Protein AF-A0A7S4QRW5-F1 (afdb_monomer)

Structure (mmCIF, N/CA/C/O backbone):
data_AF-A0A7S4QRW5-F1
#
_entry.id   AF-A0A7S4QRW5-F1
#
loop_
_atom_site.group_PDB
_atom_site.id
_atom_site.type_symbol
_atom_site.label_atom_id
_atom_site.label_alt_id
_atom_site.label_comp_id
_atom_site.label_asym_id
_atom_site.label_entity_id
_atom_site.label_seq_id
_atom_site.pdbx_PDB_ins_code
_atom_site.Cartn_x
_atom_site.Cartn_y
_atom_site.Cartn_z
_atom_site.occupancy
_atom_site.B_iso_or_equiv
_atom_site.auth_seq_id
_atom_site.auth_comp_id
_atom_site.auth_asym_id
_atom_site.auth_atom_id
_atom_site.pdbx_PDB_model_num
ATOM 1 N N . MET A 1 1 ? -52.490 -47.479 -8.731 1.00 46.53 1 MET A N 1
ATOM 2 C CA . MET A 1 1 ? -51.393 -47.478 -9.720 1.00 46.53 1 MET A CA 1
ATOM 3 C C . MET A 1 1 ? -50.327 -46.537 -9.205 1.00 46.53 1 MET A C 1
ATOM 5 O O . MET A 1 1 ? -50.589 -45.352 -9.066 1.00 46.53 1 MET A O 1
ATOM 9 N N . ALA A 1 2 ? -49.212 -47.118 -8.776 1.00 42.78 2 ALA A N 1
ATOM 10 C CA . ALA A 1 2 ? -48.110 -46.461 -8.095 1.00 42.78 2 ALA A CA 1
ATOM 11 C C . ALA A 1 2 ? -47.026 -46.068 -9.105 1.00 42.78 2 ALA A C 1
ATOM 13 O O . ALA A 1 2 ? -46.693 -46.878 -9.967 1.00 42.78 2 ALA A O 1
ATOM 14 N N . GLN A 1 3 ? -46.445 -44.879 -8.960 1.00 42.69 3 GLN A N 1
ATOM 15 C CA . GLN A 1 3 ? -45.129 -44.562 -9.514 1.00 42.69 3 GLN A CA 1
ATOM 16 C C . GLN A 1 3 ? -44.324 -43.818 -8.447 1.00 42.69 3 GLN A C 1
ATOM 18 O O . GLN A 1 3 ? -44.515 -42.634 -8.192 1.00 42.69 3 GLN A O 1
ATOM 23 N N . LEU A 1 4 ? -43.463 -44.589 -7.784 1.00 38.34 4 LEU A N 1
ATOM 24 C CA . LEU A 1 4 ? -42.363 -44.133 -6.945 1.00 38.34 4 LEU A CA 1
ATOM 25 C C . LEU A 1 4 ? -41.232 -43.682 -7.875 1.00 38.34 4 LEU A C 1
ATOM 27 O O . LEU A 1 4 ? -40.705 -44.496 -8.633 1.00 38.34 4 LEU A O 1
ATOM 31 N N . ALA A 1 5 ? -40.865 -42.404 -7.823 1.00 45.97 5 ALA A N 1
ATOM 32 C CA . ALA A 1 5 ? -39.651 -41.903 -8.453 1.00 45.97 5 ALA A CA 1
ATOM 33 C C . ALA A 1 5 ? -38.518 -41.902 -7.417 1.00 45.97 5 ALA A C 1
ATOM 35 O O . ALA A 1 5 ? -38.567 -41.186 -6.418 1.00 45.97 5 ALA A O 1
ATOM 36 N N . ASN A 1 6 ? -37.518 -42.747 -7.667 1.00 39.75 6 ASN A N 1
ATOM 37 C CA . ASN A 1 6 ? -36.258 -42.814 -6.937 1.00 39.75 6 ASN A CA 1
ATOM 38 C C . ASN A 1 6 ? -35.482 -41.501 -7.102 1.00 39.75 6 ASN A C 1
ATOM 40 O O . ASN A 1 6 ? -35.029 -41.188 -8.202 1.00 39.75 6 ASN A O 1
ATOM 44 N N . ILE A 1 7 ? -35.274 -40.771 -6.008 1.00 49.19 7 ILE A N 1
ATOM 45 C CA . ILE A 1 7 ? -34.267 -39.710 -5.934 1.00 49.19 7 ILE A CA 1
ATOM 46 C C . ILE A 1 7 ? -33.006 -40.351 -5.352 1.00 49.19 7 ILE A C 1
ATOM 48 O O . ILE A 1 7 ? -32.928 -40.633 -4.158 1.00 49.19 7 ILE A O 1
ATOM 52 N N . LEU A 1 8 ? -32.044 -40.646 -6.227 1.00 42.97 8 LEU A N 1
ATOM 53 C CA . LEU A 1 8 ? -30.720 -41.125 -5.849 1.00 42.97 8 LEU A CA 1
ATOM 54 C C . LEU A 1 8 ? -29.904 -39.952 -5.283 1.00 42.97 8 LEU A C 1
ATOM 56 O O . LEU A 1 8 ? -29.628 -38.981 -5.986 1.00 42.97 8 LEU A O 1
ATOM 60 N N . CYS A 1 9 ? -29.486 -40.067 -4.023 1.00 42.84 9 CYS A N 1
ATOM 61 C CA . CYS A 1 9 ? -28.427 -39.254 -3.436 1.00 42.84 9 CYS A CA 1
ATOM 62 C C . CYS A 1 9 ? -27.091 -39.556 -4.132 1.00 42.84 9 CYS A C 1
ATOM 64 O O . CYS A 1 9 ? -26.516 -40.624 -3.933 1.00 42.84 9 CYS A O 1
ATOM 66 N N . LEU A 1 10 ? -26.561 -38.597 -4.890 1.00 41.00 10 LEU A N 1
ATOM 67 C CA . LEU A 1 10 ? -25.143 -38.549 -5.247 1.00 41.00 10 LEU A CA 1
ATOM 68 C C . LEU A 1 10 ? -24.438 -37.610 -4.264 1.00 41.00 10 LEU A C 1
ATOM 70 O O . LEU A 1 10 ? -24.289 -36.417 -4.509 1.00 41.00 10 LEU A O 1
ATOM 74 N N . ALA A 1 11 ? -24.024 -38.164 -3.124 1.00 40.31 11 ALA A N 1
ATOM 75 C CA . ALA A 1 11 ? -23.020 -37.544 -2.270 1.00 40.31 11 ALA A CA 1
ATOM 76 C C . ALA A 1 11 ? -21.652 -37.737 -2.943 1.00 40.31 11 ALA A C 1
ATOM 78 O O . ALA A 1 11 ? -20.977 -38.746 -2.744 1.00 40.31 11 ALA A O 1
ATOM 79 N N . GLY A 1 12 ? -21.279 -36.794 -3.807 1.00 35.59 12 GLY A N 1
ATOM 80 C CA . GLY A 1 12 ? -19.922 -36.703 -4.327 1.00 35.59 12 GLY A CA 1
ATOM 81 C C . GLY A 1 12 ? -18.988 -36.242 -3.214 1.00 35.59 12 GLY A C 1
ATOM 82 O O . GLY A 1 12 ? -18.999 -35.070 -2.845 1.00 35.59 12 GLY A O 1
ATOM 83 N N . LEU A 1 13 ? -18.186 -37.165 -2.680 1.00 40.06 13 LEU A N 1
ATOM 84 C CA . LEU A 1 13 ? -16.993 -36.827 -1.913 1.00 40.06 13 LEU A CA 1
ATOM 85 C C . LEU A 1 13 ? -16.036 -36.047 -2.824 1.00 40.06 13 LEU A C 1
ATOM 87 O O . LEU A 1 13 ? -15.361 -36.632 -3.669 1.00 40.06 13 LEU A O 1
ATOM 91 N N . VAL A 1 14 ? -15.949 -34.733 -2.628 1.00 39.53 14 VAL A N 1
ATOM 92 C CA . VAL A 1 14 ? -14.784 -33.954 -3.052 1.00 39.53 14 VAL A CA 1
ATOM 93 C C . VAL A 1 14 ? -13.778 -34.029 -1.908 1.00 39.53 14 VAL A C 1
ATOM 95 O O . VAL A 1 14 ? -13.787 -33.224 -0.982 1.00 39.53 14 VAL A O 1
ATOM 98 N N . THR A 1 15 ? -12.940 -35.060 -1.937 1.00 42.38 15 THR A N 1
ATOM 99 C CA . THR A 1 15 ? -11.723 -35.123 -1.127 1.00 42.38 15 THR A CA 1
ATOM 100 C C . THR A 1 15 ? -10.590 -34.464 -1.897 1.00 42.38 15 THR A C 1
ATOM 102 O O . THR A 1 15 ? -10.228 -34.957 -2.966 1.00 42.38 15 THR A O 1
ATOM 105 N N . SER A 1 16 ? -10.034 -33.395 -1.322 1.00 38.25 16 SER A N 1
ATOM 106 C CA . SER A 1 16 ? -8.638 -32.914 -1.413 1.00 38.25 16 SER A CA 1
ATOM 107 C C . SER A 1 16 ? -8.585 -31.389 -1.479 1.00 38.25 16 SER A C 1
ATOM 109 O O . SER A 1 16 ? -8.185 -30.801 -2.479 1.00 38.25 16 SER A O 1
ATOM 111 N N . SER A 1 17 ? -8.944 -30.743 -0.374 1.00 35.00 17 SER A N 1
ATOM 112 C CA . SER A 1 17 ? -8.317 -29.475 -0.019 1.00 35.00 17 SER A CA 1
ATOM 113 C C . SER A 1 17 ? -7.103 -29.848 0.819 1.00 35.00 17 SER A C 1
ATOM 115 O O . SER A 1 17 ? -7.238 -30.183 1.994 1.00 35.00 17 SER A O 1
ATOM 117 N N . ALA A 1 18 ? -5.925 -29.886 0.198 1.00 35.12 18 ALA A N 1
ATOM 118 C CA . ALA A 1 18 ? -4.688 -29.805 0.956 1.00 35.12 18 ALA A CA 1
ATOM 119 C C . ALA A 1 18 ? -4.714 -28.441 1.655 1.00 35.12 18 ALA A C 1
ATOM 121 O O . ALA A 1 18 ? -4.537 -27.407 1.013 1.00 35.12 18 ALA A O 1
ATOM 122 N N . ALA A 1 19 ? -5.052 -28.448 2.943 1.00 31.42 19 ALA A N 1
ATOM 123 C CA . ALA A 1 19 ? -4.886 -27.301 3.811 1.00 31.42 19 ALA A CA 1
ATOM 124 C C . ALA A 1 19 ? -3.384 -27.007 3.871 1.00 31.42 19 ALA A C 1
ATOM 126 O O . ALA A 1 19 ? -2.606 -27.772 4.440 1.00 31.42 19 ALA A O 1
ATOM 127 N N . LEU A 1 20 ? -2.966 -25.942 3.191 1.00 31.58 20 LEU A N 1
ATOM 128 C CA . LEU A 1 20 ? -1.716 -25.277 3.507 1.00 31.58 20 LEU A CA 1
ATOM 129 C C . LEU A 1 20 ? -1.989 -24.484 4.787 1.00 31.58 20 LEU A C 1
ATOM 131 O O . LEU A 1 20 ? -2.589 -23.413 4.744 1.00 31.58 20 LEU A O 1
ATOM 135 N N . ASP A 1 21 ? -1.619 -25.071 5.923 1.00 33.72 21 ASP A N 1
ATOM 136 C CA . ASP A 1 21 ? -1.635 -24.429 7.235 1.00 33.72 21 ASP A CA 1
ATOM 137 C C . ASP A 1 21 ? -0.504 -23.381 7.315 1.00 33.72 21 ASP A C 1
ATOM 139 O O . ASP A 1 21 ? 0.536 -23.617 7.924 1.00 33.72 21 ASP A O 1
ATOM 143 N N . ASP A 1 22 ? -0.688 -22.224 6.675 1.00 40.69 22 ASP A N 1
ATOM 144 C CA . ASP A 1 22 ? -0.007 -20.971 7.043 1.00 40.69 22 ASP A CA 1
ATOM 145 C C . ASP A 1 22 ? -0.991 -19.804 6.805 1.00 40.69 22 ASP A C 1
ATOM 147 O O . ASP A 1 22 ? -1.244 -19.426 5.658 1.00 40.69 22 ASP A O 1
ATOM 151 N N . PRO A 1 23 ? -1.670 -19.300 7.855 1.00 36.88 23 PRO A N 1
ATOM 152 C CA . PRO A 1 23 ? -2.882 -18.488 7.732 1.00 36.88 23 PRO A CA 1
ATOM 153 C C . PRO A 1 23 ? -2.641 -17.002 7.448 1.00 36.88 23 PRO A C 1
ATOM 155 O O . PRO A 1 23 ? -3.527 -16.186 7.705 1.00 36.88 23 PRO A O 1
ATOM 158 N N . SER A 1 24 ? -1.492 -16.611 6.908 1.00 40.50 24 SER A N 1
ATOM 159 C CA . SER A 1 24 ? -1.202 -15.195 6.730 1.00 40.50 24 SER A CA 1
ATOM 160 C C . SER A 1 24 ? -1.096 -14.829 5.245 1.00 40.50 24 SER A C 1
ATOM 162 O O . SER A 1 24 ? -0.384 -15.398 4.427 1.00 40.50 24 SER A O 1
ATOM 164 N N . GLY A 1 25 ? -1.850 -13.821 4.844 1.00 38.59 25 GLY A N 1
ATOM 165 C CA . GLY A 1 25 ? -1.718 -13.258 3.516 1.00 38.59 25 GLY A CA 1
ATOM 166 C C . GLY A 1 25 ? -2.210 -11.832 3.505 1.00 38.59 25 GLY A C 1
ATOM 167 O O . GLY A 1 25 ? -2.487 -11.236 4.540 1.00 38.59 25 GLY A O 1
ATOM 168 N N . LEU A 1 26 ? -2.087 -11.222 2.340 1.00 45.75 26 LEU A N 1
ATOM 169 C CA . LEU A 1 26 ? -1.882 -9.793 2.130 1.00 45.75 26 LEU A CA 1
ATOM 170 C C . LEU A 1 26 ? -0.586 -9.255 2.736 1.00 45.75 26 LEU A C 1
ATOM 172 O O . LEU A 1 26 ? 0.378 -9.063 1.995 1.00 45.75 26 LEU A O 1
ATOM 176 N N . LEU A 1 27 ? -0.489 -9.160 4.064 1.00 47.53 27 LEU A N 1
ATOM 177 C CA . LEU A 1 27 ? 0.744 -8.766 4.753 1.00 47.53 27 LEU A CA 1
ATOM 178 C C . LEU A 1 27 ? 1.795 -9.862 4.632 1.00 47.53 27 LEU A C 1
ATOM 180 O O . LEU A 1 27 ? 2.956 -9.570 4.370 1.00 47.53 27 LEU A O 1
ATOM 184 N N . GLN A 1 28 ? 1.384 -11.132 4.701 1.00 42.53 28 GLN A N 1
ATOM 185 C CA . GLN A 1 28 ? 2.281 -12.231 4.373 1.00 42.53 28 GLN A CA 1
ATOM 186 C C . GLN A 1 28 ? 2.469 -12.431 2.883 1.00 42.53 28 GLN A C 1
ATOM 188 O O . GLN A 1 28 ? 3.462 -13.033 2.548 1.00 42.53 28 GLN A O 1
ATOM 193 N N . SER A 1 29 ? 1.660 -11.904 1.958 1.00 38.22 29 SER A N 1
ATOM 194 C CA . SER A 1 29 ? 2.093 -11.986 0.553 1.00 38.22 29 SER A CA 1
ATOM 195 C C . SER A 1 29 ? 3.330 -11.111 0.334 1.00 38.22 29 SER A C 1
ATOM 197 O O . SER A 1 29 ? 4.238 -11.530 -0.369 1.00 38.22 29 SER A O 1
ATOM 199 N N . THR A 1 30 ? 3.430 -9.972 1.033 1.00 43.84 30 THR A N 1
ATOM 200 C CA . THR A 1 30 ? 4.615 -9.110 0.981 1.00 43.84 30 THR A CA 1
ATOM 201 C C . THR A 1 30 ? 5.726 -9.568 1.937 1.00 43.84 30 THR A C 1
ATOM 203 O O . THR A 1 30 ? 6.900 -9.409 1.612 1.00 43.84 30 THR A O 1
ATOM 206 N N . VAL A 1 31 ? 5.414 -10.219 3.072 1.00 39.66 31 VAL A N 1
ATOM 207 C CA . VAL A 1 31 ? 6.418 -10.867 3.955 1.00 39.66 31 VAL A CA 1
ATOM 208 C C . VAL A 1 31 ? 6.934 -12.195 3.360 1.00 39.66 31 VAL A C 1
ATOM 210 O O . VAL A 1 31 ? 8.138 -12.413 3.349 1.00 39.66 31 VAL A O 1
ATOM 213 N N . HIS A 1 32 ? 6.093 -13.066 2.790 1.00 31.80 32 HIS A N 1
ATOM 214 C CA . HIS A 1 32 ? 6.509 -14.252 2.014 1.00 31.80 32 HIS A CA 1
ATOM 215 C C . HIS A 1 32 ? 7.191 -13.850 0.711 1.00 31.80 32 HIS A C 1
ATOM 217 O O . HIS A 1 32 ? 8.168 -14.493 0.336 1.00 31.80 32 HIS A O 1
ATOM 223 N N . GLN A 1 33 ? 6.767 -12.774 0.038 1.00 38.94 33 GLN A N 1
ATOM 224 C CA . GLN A 1 33 ? 7.589 -12.211 -1.033 1.00 38.94 33 GLN A CA 1
ATOM 225 C C . GLN A 1 33 ? 8.893 -11.667 -0.487 1.00 38.94 33 GLN A C 1
ATOM 227 O O . GLN A 1 33 ? 9.890 -11.842 -1.151 1.00 38.94 33 GLN A O 1
ATOM 232 N N . SER A 1 34 ? 8.978 -11.120 0.724 1.00 39.00 34 SER A N 1
ATOM 233 C CA . SER A 1 34 ? 10.287 -10.778 1.297 1.00 39.00 34 SER A CA 1
ATOM 234 C C . SER A 1 34 ? 11.162 -12.026 1.486 1.00 39.00 34 SER A C 1
ATOM 236 O O . SER A 1 34 ? 12.365 -11.952 1.256 1.00 39.00 34 SER A O 1
ATOM 238 N N . VAL A 1 35 ? 10.585 -13.197 1.789 1.00 36.09 35 VAL A N 1
ATOM 239 C CA . VAL A 1 35 ? 11.316 -14.480 1.846 1.00 36.09 35 VAL A CA 1
ATOM 240 C C . VAL A 1 35 ? 11.691 -15.005 0.446 1.00 36.09 35 VAL A C 1
ATOM 242 O O . VAL A 1 35 ? 12.809 -15.485 0.266 1.00 36.09 35 VAL A O 1
ATOM 245 N N . HIS A 1 36 ? 10.837 -14.848 -0.572 1.00 35.75 36 HIS A N 1
ATOM 246 C CA . HIS A 1 36 ? 11.124 -15.286 -1.950 1.00 35.75 36 HIS A CA 1
ATOM 247 C C . HIS A 1 36 ? 11.918 -14.273 -2.801 1.00 35.75 36 HIS A C 1
ATOM 249 O O . HIS A 1 36 ? 12.674 -14.676 -3.672 1.00 35.75 36 HIS A O 1
ATOM 255 N N . VAL A 1 37 ? 11.846 -12.976 -2.515 1.00 40.81 37 VAL A N 1
ATOM 256 C CA . VAL A 1 37 ? 12.680 -11.899 -3.084 1.00 40.81 37 VAL A CA 1
ATOM 257 C C . VAL A 1 37 ? 14.056 -11.891 -2.408 1.00 40.81 37 VAL A C 1
ATOM 259 O O . VAL A 1 37 ? 15.056 -11.569 -3.047 1.00 40.81 37 VAL A O 1
ATOM 262 N N . SER A 1 38 ? 14.154 -12.348 -1.151 1.00 35.91 38 SER A N 1
ATOM 263 C CA . SER A 1 38 ? 15.444 -12.725 -0.545 1.00 35.91 38 SER A CA 1
ATOM 264 C C . SER A 1 38 ? 16.050 -13.980 -1.184 1.00 35.91 38 SER A C 1
ATOM 266 O O . SER A 1 38 ? 17.253 -14.203 -1.070 1.00 35.91 38 SER A O 1
ATOM 268 N N . GLN A 1 39 ? 15.247 -14.761 -1.910 1.00 37.84 39 GLN A N 1
ATOM 269 C CA . GLN A 1 39 ? 15.715 -15.744 -2.882 1.00 37.84 39 GLN A CA 1
ATOM 270 C C . GLN A 1 39 ? 15.702 -15.141 -4.290 1.00 37.84 39 GLN A C 1
ATOM 272 O O . GLN A 1 39 ? 15.193 -15.740 -5.236 1.00 37.84 39 GLN A O 1
ATOM 277 N N . ALA A 1 40 ? 16.324 -13.969 -4.461 1.00 43.56 40 ALA A N 1
ATOM 278 C CA . ALA A 1 40 ? 16.904 -13.661 -5.760 1.00 43.56 40 ALA A CA 1
ATOM 279 C C . ALA A 1 40 ? 17.692 -14.915 -6.191 1.00 43.56 40 ALA A C 1
ATOM 281 O O . ALA A 1 40 ? 18.515 -15.390 -5.395 1.00 43.56 40 ALA A O 1
ATOM 282 N N . PRO A 1 41 ? 17.387 -15.520 -7.356 1.00 41.06 41 PRO A N 1
ATOM 283 C CA . PRO A 1 41 ? 17.978 -16.788 -7.751 1.00 41.06 41 PRO A CA 1
ATOM 284 C C . PRO A 1 41 ? 19.491 -16.672 -7.608 1.00 41.06 41 PRO A C 1
ATOM 286 O O . PRO A 1 41 ? 20.113 -15.770 -8.171 1.00 41.06 41 PRO A O 1
ATOM 289 N N . SER A 1 42 ? 20.054 -17.528 -6.751 1.00 44.34 42 SER A N 1
ATOM 290 C CA . SER A 1 42 ? 21.485 -17.553 -6.467 1.00 44.34 42 SER A CA 1
ATOM 291 C C . SER A 1 42 ? 22.223 -17.552 -7.800 1.00 44.34 42 SER A C 1
ATOM 293 O O . SER A 1 42 ? 21.943 -18.406 -8.637 1.00 44.34 42 SER A O 1
ATOM 295 N N . ALA A 1 43 ? 23.105 -16.567 -7.999 1.00 47.34 43 ALA A N 1
ATOM 296 C CA . ALA A 1 43 ? 23.820 -16.272 -9.240 1.00 47.34 43 ALA A CA 1
ATOM 297 C C . ALA A 1 43 ? 24.792 -17.394 -9.656 1.00 47.34 43 ALA A C 1
ATOM 299 O O . ALA A 1 43 ? 26.007 -17.208 -9.735 1.00 47.34 43 ALA A O 1
ATOM 300 N N . LYS A 1 44 ? 24.269 -18.591 -9.913 1.00 43.28 44 LYS A N 1
ATOM 301 C CA . LYS A 1 44 ? 24.998 -19.711 -10.491 1.00 43.28 44 LYS A CA 1
ATOM 302 C C . LYS A 1 44 ? 24.720 -19.737 -11.990 1.00 43.28 44 LYS A C 1
ATOM 304 O O . LYS A 1 44 ? 23.983 -20.574 -12.481 1.00 43.28 44 LYS A O 1
ATOM 309 N N . GLY A 1 45 ? 25.360 -18.806 -12.694 1.00 51.50 45 GLY A N 1
ATOM 310 C CA . GLY A 1 45 ? 25.476 -18.799 -14.153 1.00 51.50 45 GLY A CA 1
ATOM 311 C C . GLY A 1 45 ? 24.691 -17.684 -14.859 1.00 51.50 45 GLY A C 1
ATOM 312 O O . GLY A 1 45 ? 23.759 -17.128 -14.285 1.00 51.50 45 GLY A O 1
ATOM 313 N N . PRO A 1 46 ? 25.053 -17.351 -16.112 1.00 54.91 46 PRO A N 1
ATOM 314 C CA . PRO A 1 46 ? 24.332 -16.406 -16.974 1.00 54.91 46 PRO A CA 1
ATOM 315 C C . PRO A 1 46 ? 22.976 -16.953 -17.476 1.00 54.91 46 PRO A C 1
ATOM 317 O O . PRO A 1 46 ? 22.508 -16.562 -18.544 1.00 54.91 46 PRO A O 1
ATOM 320 N N . GLU A 1 47 ? 22.345 -17.869 -16.735 1.00 52.16 47 GLU A N 1
ATOM 321 C CA . GLU A 1 47 ? 21.004 -18.353 -17.049 1.00 52.16 47 GLU A CA 1
ATOM 322 C C . GLU A 1 47 ? 19.999 -17.214 -16.859 1.00 52.16 47 GLU A C 1
ATOM 324 O O . GLU A 1 47 ? 19.976 -16.522 -15.840 1.00 52.16 47 GLU A O 1
ATOM 329 N N . SER A 1 48 ? 19.215 -16.989 -17.911 1.00 58.00 48 SER A N 1
ATOM 330 C CA . SER A 1 48 ? 18.236 -15.919 -18.069 1.00 58.00 48 SER A CA 1
ATOM 331 C C . SER A 1 48 ? 17.433 -15.678 -16.793 1.00 58.00 48 SER A C 1
ATOM 333 O O . SER A 1 48 ? 16.718 -16.570 -16.332 1.00 58.00 48 SER A O 1
ATOM 335 N N . ARG A 1 49 ? 17.514 -14.453 -16.255 1.00 59.88 49 ARG A N 1
ATOM 336 C CA . ARG A 1 49 ? 16.608 -13.984 -15.198 1.00 59.88 49 ARG A CA 1
ATOM 337 C C . ARG A 1 49 ? 15.164 -14.305 -15.617 1.00 59.88 49 ARG A C 1
ATOM 339 O O . ARG A 1 49 ? 14.851 -14.127 -16.798 1.00 59.88 49 ARG A O 1
ATOM 346 N N . PRO A 1 50 ? 14.301 -14.773 -14.698 1.00 69.56 50 PRO A N 1
ATOM 347 C CA . PRO A 1 50 ? 12.911 -15.044 -15.031 1.00 69.56 50 PRO A CA 1
ATOM 348 C C . PRO A 1 50 ? 12.281 -13.766 -15.589 1.00 69.56 50 PRO A C 1
ATOM 350 O O . PRO A 1 50 ? 12.202 -12.748 -14.904 1.00 69.56 50 PRO A O 1
ATOM 353 N N . VAL A 1 51 ? 11.910 -13.816 -16.866 1.00 84.50 51 VAL A N 1
ATOM 354 C CA . VAL A 1 51 ? 11.227 -12.726 -17.564 1.00 84.50 51 VAL A CA 1
ATOM 355 C C . VAL A 1 51 ? 9.829 -12.599 -16.963 1.00 84.50 51 VAL A C 1
ATOM 357 O O . VAL A 1 51 ? 9.158 -13.612 -16.759 1.00 84.50 51 VAL A O 1
ATOM 360 N N . PHE A 1 52 ? 9.391 -11.376 -16.658 1.00 92.06 52 PHE A N 1
ATOM 361 C CA . PHE A 1 52 ? 8.043 -11.133 -16.147 1.00 92.06 52 PHE A CA 1
ATOM 362 C C . PHE A 1 52 ? 6.990 -11.609 -17.166 1.00 92.06 52 PHE A C 1
ATOM 364 O O . PHE A 1 52 ? 7.062 -11.277 -18.350 1.00 92.06 52 PHE A O 1
ATOM 371 N N . ASP A 1 53 ? 6.013 -12.401 -16.718 1.00 95.00 53 ASP A N 1
ATOM 372 C CA . ASP A 1 53 ? 5.022 -13.021 -17.602 1.00 95.00 53 ASP A CA 1
ATOM 373 C C . ASP A 1 53 ? 3.899 -12.037 -17.973 1.00 95.00 53 ASP A C 1
ATOM 375 O O . ASP A 1 53 ? 2.856 -11.954 -17.319 1.00 95.00 53 ASP A O 1
ATOM 379 N N . CYS A 1 54 ? 4.102 -11.303 -19.066 1.00 96.56 54 CYS A N 1
ATOM 380 C CA . CYS A 1 54 ? 3.115 -10.369 -19.610 1.00 96.56 54 CYS A CA 1
ATOM 381 C C . CYS A 1 54 ? 1.878 -11.033 -20.221 1.00 96.56 54 CYS A C 1
ATOM 383 O O . CYS A 1 54 ? 0.898 -10.337 -20.483 1.00 96.56 54 CYS A O 1
ATOM 385 N N . GLN A 1 55 ? 1.900 -12.344 -20.487 1.00 96.69 55 GLN A N 1
ATOM 386 C CA . GLN A 1 55 ? 0.692 -13.041 -20.934 1.00 96.69 55 GLN A CA 1
ATOM 387 C C . GLN A 1 55 ? -0.254 -13.251 -19.755 1.00 96.69 55 GLN A C 1
ATOM 389 O O . GLN A 1 55 ? -1.463 -13.070 -19.898 1.00 96.69 55 GLN A O 1
ATOM 394 N N . LYS A 1 56 ? 0.305 -13.579 -18.586 1.00 96.56 56 LYS A N 1
ATOM 395 C CA . LYS A 1 56 ? -0.453 -13.731 -17.345 1.00 96.56 56 LYS A CA 1
ATOM 396 C C . LYS A 1 56 ? -0.829 -12.392 -16.707 1.00 96.56 56 LYS A C 1
ATOM 398 O O . LYS A 1 56 ? -1.924 -12.294 -16.161 1.00 96.56 56 LYS A O 1
ATOM 403 N N . HIS A 1 57 ? 0.049 -11.389 -16.803 1.00 97.50 57 HIS A N 1
ATOM 404 C CA . HIS A 1 57 ? -0.113 -10.080 -16.158 1.00 97.50 57 HIS A CA 1
ATOM 405 C C . HIS A 1 57 ? 0.033 -8.892 -17.133 1.00 97.50 57 HIS A C 1
ATOM 407 O O . HIS A 1 57 ? 0.949 -8.068 -17.004 1.00 97.50 57 HIS A O 1
ATOM 413 N N . PRO A 1 58 ? -0.839 -8.789 -18.155 1.00 97.88 58 PRO A N 1
ATOM 414 C CA . PRO A 1 58 ? -0.686 -7.827 -19.248 1.00 97.88 58 PRO A CA 1
ATOM 415 C C . PRO A 1 58 ? -0.856 -6.356 -18.840 1.00 97.88 58 PRO A C 1
ATOM 417 O O . PRO A 1 58 ? -0.387 -5.467 -19.551 1.00 97.88 58 PRO A O 1
ATOM 420 N N . GLY A 1 59 ? -1.554 -6.067 -17.744 1.00 97.94 59 GLY A N 1
ATOM 421 C CA . GLY A 1 59 ? -1.736 -4.724 -17.199 1.00 97.94 59 GLY A CA 1
ATOM 422 C C . GLY A 1 59 ? -0.477 -4.180 -16.525 1.00 97.94 59 GLY A C 1
ATOM 423 O O . GLY A 1 59 ? -0.195 -2.991 -16.652 1.00 97.94 59 GLY A O 1
ATOM 424 N N . LEU A 1 60 ? 0.319 -5.044 -15.885 1.00 97.75 60 LEU A N 1
ATOM 425 C CA . LEU A 1 60 ? 1.605 -4.665 -15.283 1.00 97.75 60 LEU A CA 1
ATOM 426 C C . LEU A 1 60 ? 2.735 -4.506 -16.314 1.00 97.75 60 LEU A C 1
ATOM 428 O O . LEU A 1 60 ? 3.750 -3.877 -16.026 1.00 97.75 60 LEU A O 1
ATOM 432 N N . CYS A 1 61 ? 2.555 -5.003 -17.539 1.00 97.94 61 CYS A N 1
ATOM 433 C CA . CYS A 1 61 ? 3.493 -4.770 -18.645 1.00 97.94 61 CYS A CA 1
ATOM 434 C C . CYS A 1 61 ? 3.210 -3.503 -19.464 1.00 97.94 61 CYS A C 1
ATOM 436 O O . CYS A 1 61 ? 3.729 -3.325 -20.565 1.00 97.94 61 CYS A O 1
ATOM 438 N N . LYS A 1 62 ? 2.336 -2.630 -18.966 1.00 98.19 62 LYS A N 1
ATOM 439 C CA . LYS A 1 62 ? 2.027 -1.337 -19.580 1.00 98.19 62 LYS A CA 1
ATOM 440 C C . LYS A 1 62 ? 2.468 -0.217 -18.655 1.00 98.19 62 LYS A C 1
ATOM 442 O O . LYS A 1 62 ? 2.725 -0.436 -17.468 1.00 98.19 62 LYS A O 1
ATOM 447 N N . GLU A 1 63 ? 2.516 0.996 -19.192 1.00 97.44 63 GLU A N 1
ATOM 448 C CA . GLU A 1 63 ? 2.664 2.175 -18.352 1.00 97.44 63 GLU A CA 1
ATOM 449 C C . GLU A 1 63 ? 1.550 2.230 -17.287 1.00 97.44 63 GLU A C 1
ATOM 451 O O . GLU A 1 63 ? 0.400 1.878 -17.570 1.00 97.44 63 GLU A O 1
ATOM 456 N N . PRO A 1 64 ? 1.877 2.669 -16.060 1.00 97.50 64 PRO A N 1
ATOM 457 C CA . PRO A 1 64 ? 3.178 3.201 -15.644 1.00 97.50 64 PRO A CA 1
ATOM 458 C C . PRO A 1 64 ? 4.132 2.148 -15.027 1.00 97.50 64 PRO A C 1
ATOM 460 O O . PRO A 1 64 ? 5.189 2.511 -14.517 1.00 97.50 64 PRO A O 1
ATOM 463 N N . PHE A 1 65 ? 3.774 0.859 -15.045 1.00 97.69 65 PHE A N 1
ATOM 464 C CA . PHE A 1 65 ? 4.502 -0.208 -14.343 1.00 97.69 65 PHE A CA 1
ATOM 465 C C . PHE A 1 65 ? 5.678 -0.771 -15.146 1.00 97.69 65 PHE A C 1
ATOM 467 O O . PHE A 1 65 ? 6.761 -0.924 -14.593 1.00 97.69 65 PHE A O 1
ATOM 474 N N . ASN A 1 66 ? 5.490 -1.041 -16.443 1.00 97.25 66 ASN A N 1
ATOM 475 C CA . ASN A 1 66 ? 6.531 -1.524 -17.364 1.00 97.25 66 ASN A CA 1
ATOM 476 C C . ASN A 1 66 ? 7.352 -2.721 -16.830 1.00 97.25 66 ASN A C 1
ATOM 478 O O . ASN A 1 66 ? 8.585 -2.723 -16.882 1.00 97.25 66 ASN A O 1
ATOM 482 N N . CYS A 1 67 ? 6.678 -3.743 -16.293 1.00 95.94 67 CYS A N 1
ATOM 483 C CA . CYS A 1 67 ? 7.336 -4.885 -15.652 1.00 95.94 67 CYS A CA 1
ATOM 484 C C . CYS A 1 67 ? 8.146 -5.787 -16.590 1.00 95.94 67 CYS A C 1
ATOM 486 O O . CYS A 1 67 ? 9.033 -6.498 -16.123 1.00 95.94 67 CYS A O 1
ATOM 488 N N . GLN A 1 68 ? 7.907 -5.729 -17.900 1.00 95.31 68 GLN A N 1
ATOM 489 C CA . GLN A 1 68 ? 8.748 -6.387 -18.905 1.00 95.31 68 GLN A CA 1
ATOM 490 C C . GLN A 1 68 ? 10.195 -5.871 -18.903 1.00 95.31 68 GLN A C 1
ATOM 492 O O . GLN A 1 68 ? 11.106 -6.606 -19.276 1.00 95.31 68 GLN A O 1
ATOM 497 N N . ASP A 1 69 ? 10.396 -4.629 -18.450 1.00 92.62 69 ASP A N 1
ATOM 498 C CA . ASP A 1 69 ? 11.695 -3.954 -18.394 1.00 92.62 69 ASP A CA 1
ATOM 499 C C . ASP A 1 69 ? 12.272 -3.936 -16.970 1.00 92.62 69 ASP A C 1
ATOM 501 O O . ASP A 1 69 ? 13.250 -3.235 -16.703 1.00 92.62 69 ASP A O 1
ATOM 505 N N . TYR A 1 70 ? 11.636 -4.630 -16.021 1.00 90.31 70 TYR A N 1
ATOM 506 C CA . TYR A 1 70 ? 12.112 -4.702 -14.645 1.00 90.31 70 TYR A CA 1
ATOM 507 C C . TYR A 1 70 ? 13.322 -5.631 -14.547 1.00 90.31 70 TYR A C 1
ATOM 509 O O . TYR A 1 70 ? 13.284 -6.786 -14.977 1.00 90.31 70 TYR A O 1
ATOM 517 N N . THR A 1 71 ? 14.405 -5.134 -13.955 1.00 86.75 71 THR A N 1
ATOM 518 C CA . THR A 1 71 ? 15.648 -5.897 -13.803 1.00 86.75 71 THR A CA 1
ATOM 519 C C . THR A 1 71 ? 16.048 -6.058 -12.340 1.00 86.75 71 THR A C 1
ATOM 521 O O . THR A 1 71 ? 15.790 -5.204 -11.496 1.00 86.75 71 THR A O 1
ATOM 524 N N . GLY A 1 72 ? 16.764 -7.145 -12.032 1.00 84.25 72 GLY A N 1
ATOM 525 C CA . GLY A 1 72 ? 17.349 -7.337 -10.701 1.00 84.25 72 GLY A CA 1
ATOM 526 C C . GLY A 1 72 ? 18.348 -6.238 -10.309 1.00 84.25 72 GLY A C 1
ATOM 527 O O . GLY A 1 72 ? 18.524 -5.970 -9.124 1.00 84.25 72 GLY A O 1
ATOM 528 N N . ASP A 1 73 ? 18.967 -5.565 -11.282 1.00 88.94 73 ASP A N 1
ATOM 529 C CA . ASP A 1 73 ? 19.922 -4.481 -11.020 1.00 88.94 73 ASP A CA 1
ATOM 530 C C . ASP A 1 73 ? 19.223 -3.234 -10.457 1.00 88.94 73 ASP A C 1
ATOM 532 O O . ASP A 1 73 ? 19.751 -2.604 -9.540 1.00 88.94 73 ASP A O 1
ATOM 536 N N . GLU A 1 74 ? 18.006 -2.924 -10.924 1.00 89.06 74 GLU A N 1
ATOM 537 C CA . GLU A 1 74 ? 17.165 -1.871 -10.334 1.00 89.06 74 GLU A CA 1
ATOM 538 C C . GLU A 1 74 ? 16.845 -2.184 -8.865 1.00 89.06 74 GLU A C 1
ATOM 540 O O . GLU A 1 74 ? 16.998 -1.320 -8.001 1.00 89.06 74 GLU A O 1
ATOM 545 N N . TRP A 1 75 ? 16.487 -3.436 -8.553 1.00 87.75 75 TRP A N 1
ATOM 546 C CA . TRP A 1 75 ? 16.249 -3.865 -7.170 1.00 87.75 75 TRP A CA 1
ATOM 547 C C . TRP A 1 75 ? 17.492 -3.698 -6.293 1.00 87.75 75 TRP A C 1
ATOM 549 O O . TRP A 1 75 ? 17.412 -3.123 -5.207 1.00 87.75 75 TRP A O 1
ATOM 559 N N . HIS A 1 76 ? 18.656 -4.156 -6.762 1.00 88.69 76 HIS A N 1
ATOM 560 C CA . HIS A 1 76 ? 19.917 -4.002 -6.034 1.00 88.69 76 HIS A CA 1
ATOM 561 C C . HIS A 1 76 ? 20.281 -2.531 -5.799 1.00 88.69 76 HIS A C 1
ATOM 563 O O . HIS A 1 76 ? 20.751 -2.194 -4.709 1.00 88.69 76 HIS A O 1
ATOM 569 N N . ALA A 1 77 ? 20.020 -1.651 -6.769 1.00 92.00 77 ALA A N 1
ATOM 570 C CA . ALA A 1 77 ? 20.201 -0.215 -6.594 1.00 92.00 77 ALA A CA 1
ATOM 571 C C . ALA A 1 77 ? 19.293 0.331 -5.478 1.00 92.00 77 ALA A C 1
ATOM 573 O O . ALA A 1 77 ? 19.780 0.998 -4.563 1.00 92.00 77 ALA A O 1
ATOM 574 N N . TRP A 1 78 ? 18.003 -0.028 -5.471 1.00 92.56 78 TRP A N 1
ATOM 575 C CA . TRP A 1 78 ? 17.081 0.386 -4.407 1.00 92.56 78 TRP A CA 1
ATOM 576 C C . TRP A 1 78 ? 17.480 -0.163 -3.032 1.00 92.56 78 TRP A C 1
ATOM 578 O O . TRP A 1 78 ? 17.351 0.540 -2.029 1.00 92.56 78 TRP A O 1
ATOM 588 N N . LYS A 1 79 ? 18.029 -1.382 -2.967 1.00 91.75 79 LYS A N 1
ATOM 589 C CA . LYS A 1 79 ? 18.584 -1.938 -1.724 1.00 91.75 79 LYS A CA 1
ATOM 590 C C . LYS A 1 79 ? 19.764 -1.133 -1.185 1.00 91.75 79 LYS A C 1
ATOM 592 O O . LYS A 1 79 ? 19.878 -0.932 0.027 1.00 91.75 79 LYS A O 1
ATOM 597 N N . ALA A 1 80 ? 20.630 -0.650 -2.069 1.00 93.25 80 ALA A N 1
ATOM 598 C CA . ALA A 1 80 ? 21.798 0.122 -1.672 1.00 93.25 80 ALA A CA 1
ATOM 599 C C . ALA A 1 80 ? 21.420 1.527 -1.177 1.00 93.25 80 ALA A C 1
ATOM 601 O O . ALA A 1 80 ? 21.868 1.945 -0.107 1.00 93.25 80 ALA A O 1
ATOM 602 N N . THR A 1 81 ? 20.584 2.252 -1.925 1.00 91.75 81 THR A N 1
ATOM 603 C CA . THR A 1 81 ? 20.385 3.699 -1.713 1.00 91.75 81 THR A CA 1
ATOM 604 C C . THR A 1 81 ? 18.966 4.109 -1.335 1.00 91.75 81 THR A C 1
ATOM 606 O O . THR A 1 81 ? 18.752 5.260 -0.962 1.00 91.75 81 THR A O 1
ATOM 609 N N . GLY A 1 82 ? 17.994 3.202 -1.410 1.00 93.06 82 GLY A N 1
ATOM 610 C CA . GLY A 1 82 ? 16.580 3.562 -1.401 1.00 93.06 82 GLY A CA 1
ATOM 611 C C . GLY A 1 82 ? 16.113 4.101 -2.758 1.00 93.06 82 GLY A C 1
ATOM 612 O O . GLY A 1 82 ? 16.736 3.855 -3.791 1.00 93.06 82 GLY A O 1
ATOM 613 N N . VAL A 1 83 ? 15.001 4.830 -2.744 1.00 93.12 83 VAL A N 1
ATOM 614 C CA . VAL A 1 83 ? 14.287 5.362 -3.906 1.00 93.12 83 VAL A CA 1
ATOM 615 C C . VAL A 1 83 ? 14.123 6.874 -3.766 1.00 93.12 83 VAL A C 1
ATOM 617 O O . VAL A 1 83 ? 13.875 7.374 -2.677 1.00 93.12 83 VAL A O 1
ATOM 620 N N . GLU A 1 84 ? 14.262 7.632 -4.851 1.00 93.31 84 GLU A N 1
ATOM 621 C CA . GLU A 1 84 ? 14.100 9.095 -4.790 1.00 93.31 84 GLU A CA 1
ATOM 622 C C . GLU A 1 84 ? 12.625 9.522 -4.831 1.00 93.31 84 GLU A C 1
ATOM 624 O O . GLU A 1 84 ? 12.226 10.467 -4.150 1.00 93.31 84 GLU A O 1
ATOM 629 N N . ARG A 1 85 ? 11.834 8.785 -5.615 1.00 96.38 85 ARG A N 1
ATOM 630 C CA . ARG A 1 85 ? 10.390 8.932 -5.821 1.00 96.38 85 ARG A CA 1
ATOM 631 C C . ARG A 1 85 ? 9.706 7.572 -5.710 1.00 96.38 85 ARG A C 1
ATOM 633 O O . ARG A 1 85 ? 10.399 6.550 -5.626 1.00 96.38 85 ARG A O 1
ATOM 640 N N . VAL A 1 86 ? 8.378 7.553 -5.784 1.00 96.44 86 VAL A N 1
ATOM 641 C CA . VAL A 1 86 ? 7.589 6.322 -5.951 1.00 96.44 86 VAL A CA 1
ATOM 642 C C . VAL A 1 86 ? 8.171 5.429 -7.051 1.00 96.44 86 VAL A C 1
ATOM 644 O O . VAL A 1 86 ? 8.551 5.895 -8.127 1.00 96.44 86 VAL A O 1
ATOM 647 N N . GLN A 1 87 ? 8.249 4.128 -6.781 1.00 95.94 87 GLN A N 1
ATOM 648 C CA . GLN A 1 87 ? 8.762 3.124 -7.711 1.00 95.94 87 GLN A CA 1
ATOM 649 C C . GLN A 1 87 ? 7.657 2.150 -8.078 1.00 95.94 87 GLN A C 1
ATOM 651 O O . GLN A 1 87 ? 7.495 1.107 -7.452 1.00 95.94 87 GLN A O 1
ATOM 656 N N . LEU A 1 88 ? 6.906 2.451 -9.133 1.00 96.69 88 LEU A N 1
ATOM 657 C CA . LEU A 1 88 ? 5.774 1.615 -9.547 1.00 96.69 88 LEU A CA 1
ATOM 658 C C . LEU A 1 88 ? 6.210 0.228 -10.045 1.00 96.69 88 LEU A C 1
ATOM 660 O O . LEU A 1 88 ? 5.463 -0.735 -9.912 1.00 96.69 88 LEU A O 1
ATOM 664 N N . LYS A 1 89 ? 7.458 0.088 -10.506 1.00 95.44 89 LYS A N 1
ATOM 665 C CA . LYS A 1 89 ? 8.076 -1.209 -10.829 1.00 95.44 89 LYS A CA 1
ATOM 666 C C . LYS A 1 89 ? 8.208 -2.154 -9.623 1.00 95.44 89 LYS A C 1
ATOM 668 O O . LYS A 1 89 ? 8.427 -3.346 -9.800 1.00 95.44 89 LYS A O 1
ATOM 673 N N . THR A 1 90 ? 8.042 -1.679 -8.388 1.00 92.06 90 THR A N 1
ATOM 674 C CA . THR A 1 90 ? 7.964 -2.574 -7.215 1.00 92.06 90 THR A CA 1
ATOM 675 C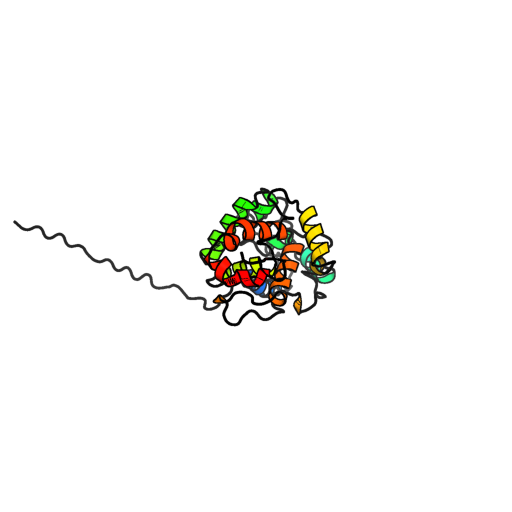 C . THR A 1 90 ? 6.761 -3.521 -7.285 1.00 92.06 90 THR A C 1
ATOM 677 O O . THR A 1 90 ? 6.846 -4.647 -6.796 1.00 92.06 90 THR A O 1
ATOM 680 N N . TRP A 1 91 ? 5.681 -3.138 -7.980 1.00 94.62 91 TRP A N 1
ATOM 681 C CA . TRP A 1 91 ? 4.520 -4.003 -8.224 1.00 94.62 91 TRP A CA 1
ATOM 682 C C . TRP A 1 91 ? 4.827 -5.216 -9.104 1.00 94.62 91 TRP A C 1
ATOM 684 O O . TRP A 1 91 ? 4.066 -6.181 -9.087 1.00 94.62 91 TRP A O 1
ATOM 694 N N . CYS A 1 92 ? 5.961 -5.232 -9.810 1.00 94.06 92 CYS A N 1
ATOM 695 C CA . CYS A 1 92 ? 6.400 -6.396 -10.579 1.00 94.06 92 CYS A CA 1
ATOM 696 C C . CYS A 1 92 ? 6.730 -7.596 -9.679 1.00 94.06 92 CYS A C 1
ATOM 698 O O . CYS A 1 92 ? 6.642 -8.740 -10.117 1.00 94.06 92 CYS A O 1
ATOM 700 N N . ALA A 1 93 ? 7.058 -7.360 -8.405 1.00 90.06 93 ALA A N 1
ATOM 701 C CA . ALA A 1 93 ? 7.191 -8.431 -7.426 1.00 90.06 93 ALA A CA 1
ATOM 702 C C . ALA A 1 93 ? 5.831 -8.913 -6.894 1.00 90.06 93 ALA A C 1
ATOM 704 O O . ALA A 1 93 ? 5.764 -10.012 -6.362 1.00 90.06 93 ALA A O 1
ATOM 705 N N . ALA A 1 94 ? 4.750 -8.144 -7.070 1.00 91.56 94 ALA A N 1
ATOM 706 C CA . ALA A 1 94 ? 3.452 -8.331 -6.420 1.00 91.56 94 ALA A CA 1
ATOM 707 C C . ALA A 1 94 ? 2.294 -8.479 -7.430 1.00 91.56 94 ALA A C 1
ATOM 709 O O . ALA A 1 94 ? 1.221 -7.888 -7.282 1.00 91.56 94 ALA A O 1
ATOM 710 N N . ALA A 1 95 ? 2.514 -9.282 -8.476 1.00 94.38 95 ALA A N 1
ATOM 711 C CA . ALA A 1 95 ? 1.621 -9.386 -9.631 1.00 94.38 95 ALA A CA 1
ATOM 712 C C . ALA A 1 95 ? 0.197 -9.887 -9.320 1.00 94.38 95 ALA A C 1
ATOM 714 O O . ALA A 1 95 ? -0.738 -9.607 -10.068 1.00 94.38 95 ALA A O 1
ATOM 715 N N . GLN A 1 96 ? -0.008 -10.561 -8.185 1.00 92.06 96 GLN A N 1
ATOM 716 C CA . GLN A 1 96 ? -1.336 -10.946 -7.696 1.00 92.06 96 GLN A CA 1
ATOM 717 C C . GLN A 1 96 ? -2.273 -9.748 -7.448 1.00 92.06 96 GLN A C 1
ATOM 719 O O . GLN A 1 96 ? -3.488 -9.927 -7.435 1.00 92.06 96 GLN A O 1
ATOM 724 N N . TYR A 1 97 ? -1.731 -8.533 -7.299 1.00 94.38 97 TYR A N 1
ATOM 725 C CA . TYR A 1 97 ? -2.500 -7.295 -7.111 1.00 94.38 97 TYR A CA 1
ATOM 726 C C . TYR A 1 97 ? -2.740 -6.508 -8.397 1.00 94.38 97 TYR A C 1
ATOM 728 O O . TYR A 1 97 ? -3.248 -5.389 -8.338 1.00 94.38 97 TYR A O 1
ATOM 736 N N . GLU A 1 98 ? -2.398 -7.063 -9.562 1.00 96.75 98 GLU A N 1
ATOM 737 C CA . GLU A 1 98 ? -2.527 -6.386 -10.853 1.00 96.75 98 GLU A CA 1
ATOM 738 C C . GLU A 1 98 ? -3.891 -5.710 -11.030 1.00 96.75 98 GLU A C 1
ATOM 740 O O . GLU A 1 98 ? -3.956 -4.539 -11.399 1.00 96.75 98 GLU A O 1
ATOM 745 N N . THR A 1 99 ? -4.985 -6.421 -10.746 1.00 97.00 99 THR A N 1
ATOM 746 C CA . THR A 1 99 ? -6.338 -5.889 -10.969 1.00 97.00 99 THR A CA 1
ATOM 747 C C . THR A 1 99 ? -6.617 -4.660 -10.102 1.00 97.00 99 THR A C 1
ATOM 749 O O . THR A 1 99 ? -7.147 -3.667 -10.606 1.00 97.00 99 THR A O 1
ATOM 752 N N . PHE A 1 100 ? -6.211 -4.692 -8.830 1.00 97.12 100 PHE A N 1
ATOM 753 C CA . PHE A 1 100 ? -6.333 -3.560 -7.913 1.00 97.12 100 PHE A CA 1
ATOM 754 C C . PHE A 1 100 ? -5.474 -2.382 -8.381 1.00 97.12 100 PHE A C 1
ATOM 756 O O . PHE A 1 100 ? -5.994 -1.292 -8.637 1.00 97.12 100 PHE A O 1
ATOM 763 N N . ILE A 1 101 ? -4.170 -2.606 -8.564 1.00 97.81 101 ILE A N 1
ATOM 764 C CA . ILE A 1 101 ? -3.234 -1.506 -8.782 1.00 97.81 101 ILE A CA 1
ATOM 765 C C . ILE A 1 101 ? -3.364 -0.880 -10.171 1.00 97.81 101 ILE A C 1
ATOM 767 O O . ILE A 1 101 ? -3.262 0.337 -10.310 1.00 97.81 101 ILE A O 1
ATOM 771 N N . THR A 1 102 ? -3.660 -1.669 -11.206 1.00 98.50 102 THR A N 1
ATOM 772 C CA . THR A 1 102 ? -3.903 -1.123 -12.550 1.00 98.50 102 THR A CA 1
ATOM 773 C C . THR A 1 102 ? -5.206 -0.332 -12.599 1.00 98.50 102 THR A C 1
ATOM 775 O O . THR A 1 102 ? -5.276 0.686 -13.288 1.00 98.50 102 THR A O 1
ATOM 778 N N . THR A 1 103 ? -6.228 -0.741 -11.843 1.00 98.44 103 THR A N 1
ATOM 779 C CA . THR A 1 103 ? -7.478 0.021 -11.744 1.00 98.44 103 THR A CA 1
ATOM 780 C C . THR A 1 103 ? -7.259 1.332 -10.992 1.00 98.44 103 THR A C 1
ATOM 782 O O . THR A 1 103 ? -7.669 2.380 -11.487 1.00 98.44 103 THR A O 1
ATOM 785 N N . CYS A 1 104 ? -6.524 1.311 -9.877 1.00 98.19 104 CYS A N 1
ATOM 786 C CA . CYS A 1 104 ? -6.243 2.540 -9.143 1.00 98.19 104 CYS A CA 1
ATOM 787 C C . CYS A 1 104 ? -5.309 3.485 -9.918 1.00 98.19 104 CYS A C 1
ATOM 789 O O . CYS A 1 104 ? -5.674 4.624 -10.183 1.00 98.19 104 CYS A O 1
ATOM 791 N N . LEU A 1 105 ? -4.117 3.027 -10.312 1.00 97.94 105 LEU A N 1
ATOM 792 C CA . LE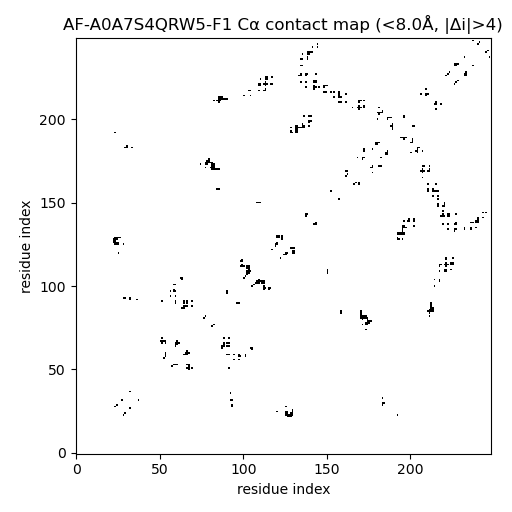U A 1 105 ? -3.056 3.917 -10.798 1.00 97.94 105 LEU A CA 1
ATOM 793 C C . LEU A 1 105 ? -3.096 4.162 -12.309 1.00 97.94 105 LEU A C 1
ATOM 795 O O . LEU A 1 105 ? -2.865 5.286 -12.750 1.00 97.94 105 LEU A O 1
ATOM 799 N N . ALA A 1 106 ? -3.376 3.133 -13.117 1.00 97.88 106 ALA A N 1
ATOM 800 C CA . ALA A 1 106 ? -3.354 3.273 -14.576 1.00 97.88 106 ALA A CA 1
ATOM 801 C C . ALA A 1 106 ? -4.694 3.785 -15.122 1.00 97.88 106 ALA A C 1
ATOM 803 O O . ALA A 1 106 ? -4.716 4.686 -15.959 1.00 97.88 106 ALA A O 1
ATOM 804 N N . LYS A 1 107 ? -5.819 3.248 -14.629 1.00 98.25 107 LYS A N 1
ATOM 805 C CA . LYS A 1 107 ? -7.162 3.720 -15.013 1.00 98.25 107 LYS A CA 1
ATOM 806 C C . LYS A 1 107 ? -7.617 4.953 -14.229 1.00 98.25 107 LYS A C 1
ATOM 808 O O . LYS A 1 107 ? -8.583 5.578 -14.652 1.00 98.25 107 LYS A O 1
ATOM 813 N N . LYS A 1 108 ? -6.920 5.308 -13.142 1.00 97.88 108 LYS A N 1
ATOM 814 C CA . LYS A 1 108 ? -7.260 6.433 -12.254 1.00 97.88 108 LYS A CA 1
ATOM 815 C C . LYS A 1 108 ? -8.669 6.309 -11.667 1.00 97.88 108 LYS A C 1
ATOM 817 O O . LYS A 1 108 ? -9.404 7.286 -11.601 1.00 97.88 108 LYS A O 1
ATOM 822 N N . ASP A 1 109 ? -9.038 5.092 -11.266 1.00 98.38 109 ASP A N 1
ATOM 823 C CA . ASP A 1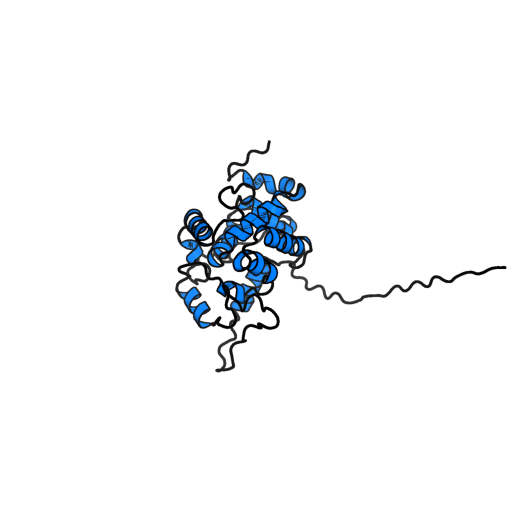 109 ? -10.337 4.779 -10.665 1.00 98.38 109 ASP A CA 1
ATOM 824 C C . ASP A 1 109 ? -10.147 4.134 -9.278 1.00 98.38 109 ASP A C 1
ATOM 826 O O . ASP A 1 109 ? -10.262 2.911 -9.115 1.00 98.38 109 ASP A O 1
ATOM 830 N N . PRO A 1 110 ? -9.796 4.938 -8.257 1.00 97.44 110 PRO A N 1
ATOM 831 C CA . PRO A 1 110 ? -9.541 4.426 -6.916 1.00 97.44 110 PRO A CA 1
ATOM 832 C C . PRO A 1 110 ? -10.800 3.853 -6.242 1.00 97.44 110 PRO A C 1
ATOM 834 O O . PRO A 1 110 ? -10.676 2.964 -5.401 1.00 97.44 110 PRO A O 1
ATOM 837 N N . VAL A 1 111 ? -12.006 4.294 -6.624 1.00 97.88 111 VAL A N 1
ATOM 838 C CA . VAL A 1 111 ? -13.274 3.808 -6.045 1.00 97.88 111 VAL A CA 1
ATOM 839 C C . VAL A 1 111 ? -13.610 2.406 -6.548 1.00 97.88 111 VAL A C 1
ATOM 841 O O . VAL A 1 111 ? -13.988 1.536 -5.759 1.00 97.88 111 VAL A O 1
ATOM 844 N N . SER A 1 112 ? -13.451 2.133 -7.844 1.00 98.38 112 SER A N 1
ATOM 845 C CA . SER A 1 112 ? -13.616 0.764 -8.345 1.00 98.38 112 SER A CA 1
ATOM 846 C C . SER A 1 112 ? -12.506 -0.152 -7.834 1.00 98.38 112 SER A C 1
ATOM 848 O O . SER A 1 112 ? -12.781 -1.296 -7.470 1.00 98.38 112 SER A O 1
ATOM 850 N N . ALA A 1 113 ? -11.268 0.348 -7.744 1.00 97.81 113 ALA A N 1
ATOM 851 C CA . ALA A 1 113 ? -10.152 -0.403 -7.172 1.00 97.81 113 ALA A CA 1
ATOM 852 C C . ALA A 1 113 ? -10.424 -0.816 -5.714 1.00 97.81 113 ALA A C 1
ATOM 854 O O . ALA A 1 113 ? -10.185 -1.969 -5.356 1.00 97.81 113 ALA A O 1
ATOM 855 N N . ALA A 1 114 ? -10.989 0.088 -4.905 1.00 97.25 114 ALA A N 1
ATOM 856 C CA . ALA A 1 114 ? -11.390 -0.178 -3.527 1.00 97.25 114 ALA A CA 1
ATOM 857 C C . ALA A 1 114 ? -12.324 -1.390 -3.405 1.00 97.25 114 ALA A C 1
ATOM 859 O O . ALA A 1 114 ? -12.079 -2.292 -2.606 1.00 97.25 114 ALA A O 1
ATOM 860 N N . LYS A 1 115 ? -13.381 -1.427 -4.223 1.00 98.00 115 LYS A N 1
ATOM 861 C CA . LYS A 1 115 ? -14.380 -2.506 -4.200 1.00 98.00 115 LYS A CA 1
ATOM 862 C C . LYS A 1 115 ? -13.770 -3.843 -4.609 1.00 98.00 115 LYS A C 1
ATOM 864 O O . LYS A 1 115 ? -13.973 -4.834 -3.917 1.00 98.00 115 LYS A O 1
ATOM 869 N N . LEU A 1 116 ? -12.968 -3.847 -5.676 1.00 96.94 116 LEU A N 1
ATOM 870 C CA . LEU A 1 116 ? -12.269 -5.045 -6.152 1.00 96.94 116 LEU A CA 1
ATOM 871 C C . LEU A 1 116 ? -11.347 -5.622 -5.074 1.00 96.94 116 LEU A C 1
ATOM 873 O O . LEU A 1 116 ? -11.370 -6.822 -4.813 1.00 96.94 116 LEU A O 1
ATOM 877 N N . GLN A 1 117 ? -10.552 -4.767 -4.430 1.00 96.25 117 GLN A N 1
ATOM 878 C CA . GLN A 1 117 ? -9.644 -5.201 -3.374 1.00 96.25 117 GLN A CA 1
ATOM 879 C C . GLN A 1 117 ? -10.412 -5.724 -2.155 1.00 96.25 117 GLN A C 1
ATOM 881 O O . GLN A 1 117 ? -10.037 -6.760 -1.609 1.00 96.25 117 GLN A O 1
ATOM 886 N N . PHE A 1 118 ? -11.506 -5.059 -1.771 1.00 96.62 118 PHE A N 1
ATOM 887 C CA . PHE A 1 118 ? -12.357 -5.487 -0.660 1.00 96.62 118 PHE A CA 1
ATOM 888 C C . PHE A 1 118 ? -12.996 -6.850 -0.900 1.00 96.62 118 PHE A C 1
ATOM 890 O O . PHE A 1 118 ? -12.979 -7.698 -0.016 1.00 96.62 118 PHE A O 1
ATOM 897 N N . GLU A 1 119 ? -13.541 -7.089 -2.092 1.00 97.00 119 GLU A N 1
ATOM 898 C CA . GLU A 1 119 ? -14.146 -8.379 -2.434 1.00 97.00 119 GLU A CA 1
ATOM 899 C C . GLU A 1 119 ? -13.130 -9.522 -2.322 1.00 97.00 119 GLU A C 1
ATOM 901 O O . GLU A 1 119 ? -13.457 -10.590 -1.803 1.00 97.00 119 GLU A O 1
ATOM 906 N N . LEU A 1 120 ? -11.883 -9.292 -2.744 1.00 93.44 120 LEU A N 1
ATOM 907 C CA . LEU A 1 120 ? -10.813 -10.281 -2.629 1.00 93.44 120 LEU A CA 1
ATOM 908 C C . LEU A 1 120 ? -10.399 -10.521 -1.170 1.00 93.44 120 LEU A C 1
ATOM 910 O O . LEU A 1 120 ? -10.238 -11.671 -0.757 1.00 93.44 120 LEU A O 1
ATOM 914 N N . THR A 1 121 ? -10.224 -9.461 -0.380 1.00 93.31 121 THR A N 1
ATOM 915 C CA . THR A 1 121 ? -9.759 -9.569 1.012 1.00 93.31 121 THR A CA 1
ATOM 916 C C . THR A 1 121 ? -10.844 -10.110 1.939 1.00 93.31 121 THR A C 1
ATOM 918 O O . THR A 1 121 ? -10.597 -11.078 2.657 1.00 93.31 121 THR A O 1
ATOM 921 N N . ALA A 1 122 ? -12.066 -9.581 1.866 1.00 94.19 122 ALA A N 1
ATOM 922 C CA . ALA A 1 122 ? -13.216 -10.077 2.620 1.00 94.19 122 ALA A CA 1
ATOM 923 C C . ALA A 1 122 ? -13.663 -11.475 2.159 1.00 94.19 122 ALA A C 1
ATOM 925 O O . ALA A 1 122 ? -14.195 -12.246 2.955 1.00 94.19 122 ALA A O 1
ATOM 926 N N . GLY A 1 123 ? -13.422 -11.822 0.889 1.00 94.94 123 GLY A N 1
ATOM 927 C CA . GLY A 1 123 ? -13.655 -13.159 0.338 1.00 94.94 123 GLY A CA 1
ATOM 928 C C . GLY A 1 123 ? -12.585 -14.194 0.701 1.00 94.94 123 GLY A C 1
ATOM 929 O O . GLY A 1 123 ? -12.716 -15.354 0.313 1.00 94.94 123 GLY A O 1
ATOM 930 N N . GLY A 1 124 ? -11.526 -13.803 1.421 1.00 90.94 124 GLY A N 1
ATOM 931 C CA . GLY A 1 124 ? -10.471 -14.711 1.873 1.00 90.94 124 GLY A CA 1
ATOM 932 C C . GLY A 1 124 ? -9.483 -15.138 0.784 1.00 90.94 124 GLY A C 1
ATOM 933 O O . GLY A 1 124 ? -8.718 -16.078 0.999 1.00 90.94 124 GLY A O 1
ATOM 934 N N . ALA A 1 125 ? -9.437 -14.448 -0.365 1.00 91.06 125 ALA A N 1
ATOM 935 C CA . ALA A 1 125 ? -8.506 -14.758 -1.461 1.00 91.06 125 ALA A CA 1
ATOM 936 C C . ALA A 1 125 ? -7.030 -14.696 -1.026 1.00 91.06 125 ALA A C 1
ATOM 938 O O . ALA A 1 125 ? -6.157 -15.278 -1.669 1.00 91.06 125 ALA A O 1
ATOM 939 N N . PHE A 1 126 ? -6.767 -14.003 0.081 1.00 86.69 126 PHE A N 1
ATOM 940 C CA . PHE A 1 126 ? -5.449 -13.832 0.666 1.00 86.69 126 PHE A CA 1
ATOM 941 C C . PHE A 1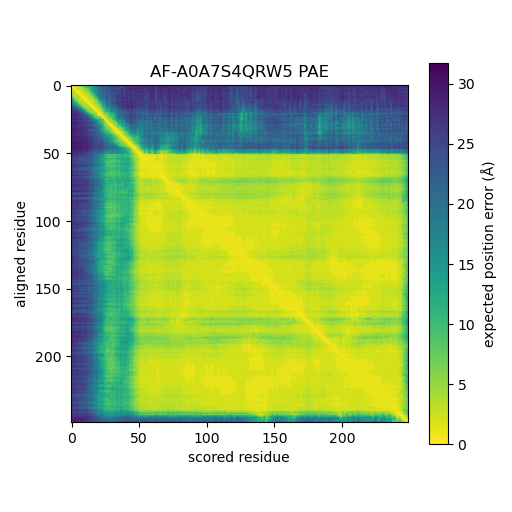 126 ? -5.347 -14.420 2.082 1.00 86.69 126 PHE A C 1
ATOM 943 O O . PHE A 1 126 ? -4.414 -14.092 2.796 1.00 86.69 126 PHE A O 1
ATOM 950 N N . GLY A 1 127 ? -6.280 -15.274 2.504 1.00 89.38 127 GLY A N 1
ATOM 951 C CA . GLY A 1 127 ? -6.331 -15.831 3.859 1.00 89.38 127 GLY A CA 1
ATOM 952 C C . GLY A 1 127 ? -7.450 -15.236 4.717 1.00 89.38 127 GLY A C 1
ATOM 953 O O . GLY A 1 127 ? -7.993 -14.173 4.421 1.00 89.38 127 GLY A O 1
ATOM 954 N N . ASN A 1 128 ? -7.809 -15.948 5.787 1.00 91.94 128 ASN A N 1
ATOM 955 C CA . ASN A 1 128 ? -9.030 -15.678 6.557 1.00 91.94 128 ASN A CA 1
ATOM 956 C C . ASN A 1 128 ? -8.952 -14.417 7.431 1.00 91.94 128 ASN A C 1
ATOM 958 O O . ASN A 1 128 ? -9.973 -13.784 7.678 1.00 91.94 128 ASN A O 1
ATOM 962 N N . ASP A 1 129 ? -7.752 -14.042 7.877 1.00 93.56 129 ASP A N 1
ATOM 963 C CA . ASP A 1 129 ? -7.559 -12.935 8.825 1.00 93.56 129 ASP A CA 1
ATOM 964 C C . ASP A 1 129 ? -7.217 -11.604 8.137 1.00 93.56 129 ASP A C 1
ATOM 966 O O . ASP A 1 129 ? -7.105 -10.562 8.780 1.00 93.56 129 ASP A O 1
ATOM 970 N N . VAL A 1 130 ? -7.071 -11.605 6.811 1.00 91.94 130 VAL A N 1
ATOM 971 C CA . VAL A 1 130 ? -6.670 -10.419 6.040 1.00 91.94 130 VAL A CA 1
ATOM 972 C C . VAL A 1 130 ? -7.625 -9.260 6.222 1.00 91.94 130 VAL A C 1
ATOM 974 O O . VAL A 1 130 ? -7.191 -8.128 6.408 1.00 91.94 130 VAL A O 1
ATOM 977 N N . ALA A 1 131 ? -8.922 -9.540 6.207 1.00 95.69 131 ALA A N 1
ATOM 978 C CA . ALA A 1 131 ? -9.920 -8.499 6.354 1.00 95.69 131 ALA A CA 1
ATOM 979 C C . ALA A 1 131 ? -9.851 -7.823 7.740 1.00 95.69 131 ALA A C 1
ATOM 981 O O . ALA A 1 131 ? -10.180 -6.648 7.882 1.00 95.69 131 ALA A O 1
ATOM 982 N N . GLU A 1 132 ? -9.388 -8.536 8.771 1.00 97.19 132 GLU A N 1
ATOM 983 C CA . GLU A 1 132 ? -9.166 -7.979 10.113 1.00 97.19 132 GLU A CA 1
ATOM 984 C C . GLU A 1 132 ? -7.908 -7.101 10.154 1.00 97.19 132 G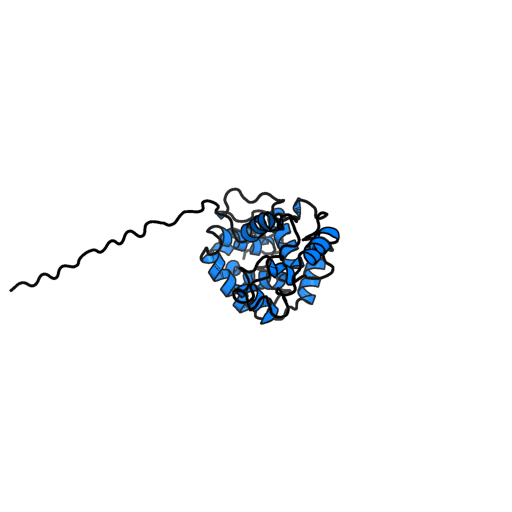LU A C 1
ATOM 986 O O . GLU A 1 132 ? -7.907 -6.021 10.756 1.00 97.19 132 GLU A O 1
ATOM 991 N N . TYR A 1 133 ? -6.847 -7.511 9.457 1.00 96.44 133 TYR A N 1
ATOM 992 C CA . TYR A 1 133 ? -5.652 -6.691 9.280 1.00 96.44 133 TYR A CA 1
ATOM 993 C C . TYR A 1 133 ? -5.920 -5.412 8.483 1.00 96.44 133 TYR A C 1
ATOM 995 O O . TYR A 1 133 ? -5.548 -4.334 8.943 1.00 96.44 133 TYR A O 1
ATOM 1003 N N . ASP A 1 134 ? -6.607 -5.500 7.346 1.00 96.81 134 ASP A N 1
ATOM 1004 C CA . ASP A 1 134 ? -6.965 -4.331 6.538 1.00 96.81 134 ASP A CA 1
ATOM 1005 C C . ASP A 1 134 ? -7.906 -3.401 7.311 1.00 96.81 134 ASP A C 1
ATOM 1007 O O . ASP A 1 134 ? -7.675 -2.193 7.380 1.00 96.81 134 ASP A O 1
ATOM 1011 N N . GLY A 1 135 ? -8.926 -3.965 7.968 1.00 97.31 135 GLY A N 1
ATOM 1012 C CA . GLY A 1 135 ? -9.845 -3.211 8.813 1.00 97.31 135 GLY A CA 1
ATOM 1013 C C . GLY A 1 135 ? -9.106 -2.443 9.908 1.00 97.31 135 GLY A C 1
ATOM 1014 O O . GLY A 1 135 ? -9.216 -1.225 9.991 1.00 97.31 135 GLY A O 1
ATOM 1015 N N . SER A 1 136 ? -8.295 -3.112 10.725 1.00 97.81 136 SER A N 1
ATOM 1016 C CA . SER A 1 136 ? -7.511 -2.434 11.771 1.00 97.81 136 SER A CA 1
ATOM 1017 C C . SER A 1 136 ? -6.502 -1.417 11.214 1.00 97.81 136 SER A C 1
ATOM 1019 O O . SER A 1 136 ? -6.365 -0.335 11.788 1.00 97.81 136 SER A O 1
ATOM 1021 N N . TYR A 1 137 ? -5.855 -1.702 10.077 1.00 97.50 137 TYR A N 1
ATOM 1022 C CA . TYR A 1 137 ? -4.962 -0.777 9.367 1.00 97.50 137 TYR A CA 1
ATOM 1023 C C . TYR A 1 137 ? -5.671 0.528 8.984 1.00 97.50 137 TYR A C 1
ATOM 1025 O O . TYR A 1 137 ? -5.179 1.614 9.307 1.00 97.50 137 TYR A O 1
ATOM 1033 N N . CYS A 1 138 ? -6.864 0.432 8.391 1.00 98.00 138 CYS A N 1
ATOM 1034 C CA . CYS A 1 138 ? -7.669 1.588 7.999 1.00 98.00 138 CYS A CA 1
ATOM 1035 C C . CYS A 1 138 ? -7.962 2.539 9.168 1.00 98.00 138 CYS A C 1
ATOM 1037 O O . CYS A 1 138 ? -7.937 3.764 9.007 1.00 98.00 138 CYS A O 1
ATOM 1039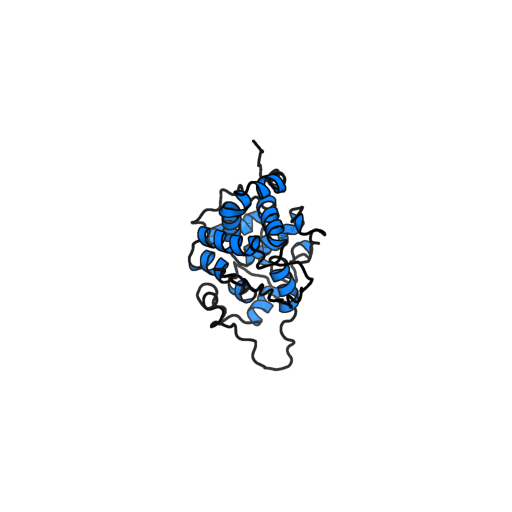 N N . PHE A 1 139 ? -8.233 1.988 10.352 1.00 97.69 139 PHE A N 1
ATOM 1040 C CA . PHE A 1 139 ? -8.556 2.774 11.541 1.00 97.69 139 PHE A CA 1
ATOM 1041 C C . PHE A 1 139 ? -7.295 3.282 12.260 1.00 97.69 139 PHE A C 1
ATOM 1043 O O . PHE A 1 139 ? -7.261 4.445 12.659 1.00 97.69 139 PHE A O 1
ATOM 1050 N N . LEU A 1 140 ? -6.235 2.472 12.374 1.00 96.62 140 LEU A N 1
ATOM 1051 C CA . LEU A 1 140 ? -4.965 2.875 13.001 1.00 96.62 140 LEU A CA 1
ATOM 1052 C C . LEU A 1 140 ? -4.268 4.010 12.261 1.00 96.62 140 LEU A C 1
ATOM 1054 O O . LEU A 1 140 ? -3.669 4.881 12.894 1.00 96.62 140 LEU A O 1
ATOM 1058 N N . GLU A 1 141 ? -4.341 4.018 10.932 1.00 96.31 141 GLU A N 1
ATOM 1059 C CA . GLU A 1 141 ? -3.686 5.038 10.115 1.00 96.31 141 GLU A CA 1
ATOM 1060 C C . GLU A 1 141 ? -4.568 6.249 9.808 1.00 96.31 141 GLU A C 1
ATOM 1062 O O . GLU A 1 141 ? -4.124 7.171 9.116 1.00 96.31 141 GLU A O 1
ATOM 1067 N N . GLY A 1 142 ? -5.779 6.290 10.376 1.00 96.81 142 GLY A N 1
ATOM 1068 C CA . GLY A 1 142 ? -6.685 7.431 10.258 1.00 96.81 142 GLY A CA 1
ATOM 1069 C C . GLY A 1 142 ? -7.308 7.570 8.871 1.00 96.81 142 GLY A C 1
ATOM 1070 O O . GLY A 1 142 ? -7.797 8.643 8.523 1.00 96.81 142 GLY A O 1
ATOM 1071 N N . HIS A 1 143 ? -7.306 6.510 8.057 1.00 97.31 143 HIS A N 1
ATOM 1072 C CA . HIS A 1 143 ? -7.797 6.572 6.679 1.00 97.31 143 HIS A CA 1
ATOM 1073 C C . HIS A 1 143 ? -9.298 6.885 6.625 1.00 97.31 143 HIS A C 1
ATOM 1075 O O . HIS A 1 143 ? -9.736 7.625 5.748 1.00 97.31 143 HIS A O 1
ATOM 1081 N N . CYS A 1 144 ? -10.072 6.414 7.609 1.00 97.44 144 CYS A N 1
ATOM 1082 C CA . CYS A 1 144 ? -11.517 6.656 7.683 1.00 97.44 144 CYS A CA 1
ATOM 1083 C C . CYS A 1 144 ? -11.912 8.128 7.862 1.00 97.44 144 CYS A C 1
ATOM 1085 O O . CYS A 1 144 ? -13.024 8.502 7.499 1.00 97.44 144 CYS A O 1
ATOM 1087 N N . VAL A 1 145 ? -11.026 8.954 8.423 1.00 96.38 145 VAL A N 1
ATOM 1088 C CA . VAL A 1 145 ? -11.268 10.388 8.665 1.00 96.38 145 VAL A CA 1
ATOM 1089 C C . VAL A 1 145 ? -10.373 11.276 7.798 1.00 96.38 145 VAL A C 1
ATOM 1091 O O . VAL A 1 145 ? -10.343 12.491 7.973 1.00 96.38 145 VAL A O 1
ATOM 1094 N N . ASN A 1 146 ? -9.646 10.689 6.841 1.00 96.19 146 ASN A N 1
ATOM 1095 C CA . ASN A 1 146 ? -8.772 11.436 5.952 1.00 96.19 146 ASN A CA 1
ATOM 1096 C C . ASN A 1 146 ? -9.596 12.231 4.922 1.00 96.19 146 ASN A C 1
ATOM 1098 O O . ASN A 1 146 ? -10.243 11.667 4.029 1.00 96.19 146 ASN A O 1
ATOM 1102 N N . SER A 1 147 ? -9.551 13.557 5.045 1.00 96.25 147 SER A N 1
ATOM 1103 C CA . SER A 1 147 ? -10.192 14.499 4.122 1.00 96.25 147 SER A CA 1
ATOM 1104 C C . SER A 1 147 ? -9.259 15.025 3.027 1.00 96.25 147 SER A C 1
ATOM 1106 O O . SER A 1 147 ? -9.730 15.699 2.117 1.00 96.25 147 SER A O 1
ATOM 1108 N N . GLU A 1 148 ? -7.952 14.758 3.115 1.00 96.12 148 GLU A N 1
ATOM 1109 C CA . GLU A 1 148 ? -6.962 15.199 2.120 1.00 96.12 148 GLU A CA 1
ATOM 1110 C C . GLU A 1 148 ? -7.067 14.384 0.823 1.00 96.12 148 GLU A C 1
ATOM 1112 O O . GLU A 1 148 ? -6.897 14.928 -0.267 1.00 96.12 148 GLU A O 1
ATOM 1117 N N . VAL A 1 149 ? -7.394 13.092 0.934 1.00 97.12 149 VAL A N 1
ATOM 1118 C CA . VAL A 1 149 ? -7.526 12.188 -0.211 1.00 97.12 149 VAL A CA 1
ATOM 1119 C C . VAL A 1 149 ? -8.961 12.112 -0.713 1.00 97.12 149 VAL A C 1
ATOM 1121 O O . VAL A 1 149 ? -9.905 11.860 0.044 1.00 97.12 149 VAL A O 1
ATOM 1124 N N . ASN A 1 150 ? -9.102 12.262 -2.024 1.00 96.94 150 ASN A N 1
ATOM 1125 C CA . ASN A 1 150 ? -10.325 12.055 -2.786 1.00 96.94 150 ASN A CA 1
ATOM 1126 C C . ASN A 1 150 ? -10.004 11.341 -4.114 1.00 96.94 150 ASN A C 1
ATOM 1128 O O . ASN A 1 150 ? -8.870 10.924 -4.353 1.00 96.94 150 ASN A O 1
ATOM 1132 N N . GLU A 1 151 ? -11.006 11.191 -4.977 1.00 95.81 151 GLU A N 1
ATOM 1133 C CA . GLU A 1 151 ? -10.898 10.467 -6.252 1.00 95.81 151 GLU A CA 1
ATOM 1134 C C . GLU A 1 151 ? -9.915 11.107 -7.246 1.00 95.81 151 GLU A C 1
ATOM 1136 O O . GLU A 1 151 ? -9.396 10.425 -8.125 1.00 95.81 151 GLU A O 1
ATOM 1141 N N . ASN A 1 152 ? -9.631 12.404 -7.094 1.00 97.62 152 ASN A N 1
ATOM 1142 C CA . ASN A 1 152 ? -8.739 13.159 -7.974 1.00 97.62 152 ASN A CA 1
ATOM 1143 C C . ASN A 1 152 ? -7.328 13.338 -7.400 1.00 97.62 152 ASN A C 1
ATOM 1145 O O . ASN A 1 152 ? -6.511 14.021 -8.018 1.00 97.62 152 ASN A O 1
ATOM 1149 N N . THR A 1 153 ? -7.038 12.778 -6.221 1.00 97.69 153 THR A N 1
ATOM 1150 C CA . THR A 1 153 ? -5.707 12.863 -5.611 1.00 97.69 153 THR A CA 1
ATOM 1151 C C . THR A 1 153 ? -4.668 12.263 -6.549 1.00 97.69 153 THR A C 1
ATOM 1153 O O . THR A 1 153 ? -4.773 11.107 -6.961 1.00 97.69 153 THR A O 1
ATOM 1156 N N . THR A 1 154 ? -3.660 13.060 -6.888 1.00 97.12 154 THR A N 1
ATOM 1157 C CA . THR A 1 154 ? -2.581 12.643 -7.784 1.00 97.12 154 THR A CA 1
ATOM 1158 C C . THR A 1 154 ? -1.502 11.857 -7.040 1.00 97.12 154 THR A C 1
ATOM 1160 O O . THR A 1 154 ? -1.478 11.775 -5.808 1.00 97.12 154 THR A O 1
ATOM 1163 N N . MET A 1 155 ? -0.572 11.274 -7.795 1.00 96.56 155 MET A N 1
ATOM 1164 C CA . MET A 1 155 ? 0.578 10.585 -7.216 1.00 96.56 155 MET A CA 1
ATOM 1165 C C . MET A 1 155 ? 1.510 11.568 -6.502 1.00 96.56 155 MET A C 1
ATOM 1167 O O . MET A 1 155 ? 2.021 11.259 -5.431 1.00 96.56 155 MET A O 1
ATOM 1171 N N . GLU A 1 156 ? 1.667 12.770 -7.051 1.00 98.00 156 GLU A N 1
ATOM 1172 C CA . GLU A 1 156 ? 2.440 13.862 -6.467 1.00 98.00 156 GLU A CA 1
ATOM 1173 C C . GLU A 1 156 ? 1.824 14.349 -5.145 1.00 98.00 156 GLU A C 1
ATOM 1175 O O . GLU A 1 156 ? 2.545 14.564 -4.168 1.00 98.00 156 GLU A O 1
ATOM 1180 N N . ASP A 1 157 ? 0.491 14.454 -5.074 1.00 98.00 157 ASP A N 1
ATOM 1181 C CA . ASP A 1 157 ? -0.207 14.764 -3.820 1.00 98.00 157 ASP A CA 1
ATOM 1182 C C . ASP A 1 157 ? 0.068 13.686 -2.760 1.00 98.00 157 ASP A C 1
ATOM 1184 O O . ASP A 1 157 ? 0.364 13.999 -1.602 1.00 98.00 157 ASP A O 1
ATOM 1188 N N . ALA A 1 158 ? 0.020 12.410 -3.162 1.00 97.00 158 ALA A N 1
ATOM 1189 C CA . ALA A 1 158 ? 0.300 11.278 -2.285 1.00 97.00 158 ALA A CA 1
ATOM 1190 C C . ALA A 1 158 ? 1.773 11.235 -1.827 1.00 97.00 158 ALA A C 1
ATOM 1192 O O . ALA A 1 158 ? 2.033 10.970 -0.654 1.00 97.00 158 ALA A O 1
ATOM 1193 N N . GLU A 1 159 ? 2.739 11.551 -2.696 1.00 97.75 159 GLU A N 1
ATOM 1194 C CA . GLU A 1 159 ? 4.154 11.698 -2.319 1.00 97.75 159 GLU A CA 1
ATOM 1195 C C . GLU A 1 159 ? 4.339 12.808 -1.278 1.00 97.75 159 GLU A C 1
ATOM 1197 O O . GLU A 1 159 ? 5.007 12.606 -0.259 1.00 97.75 159 GLU A O 1
ATOM 1202 N N . ALA A 1 160 ? 3.687 13.957 -1.471 1.00 97.88 160 ALA A N 1
ATOM 1203 C CA . ALA A 1 160 ? 3.733 15.047 -0.504 1.00 97.88 160 ALA A CA 1
ATOM 1204 C C . ALA A 1 160 ? 3.121 14.638 0.849 1.00 97.88 160 ALA A C 1
ATOM 1206 O O . ALA A 1 160 ? 3.612 15.054 1.904 1.00 97.88 160 ALA A O 1
ATOM 1207 N N . MET A 1 161 ? 2.066 13.815 0.847 1.00 97.31 161 MET A N 1
ATOM 1208 C CA . MET A 1 161 ? 1.516 13.220 2.071 1.00 97.31 161 MET A CA 1
ATOM 1209 C C . MET A 1 161 ? 2.522 12.287 2.752 1.00 97.31 161 MET A C 1
ATOM 1211 O O . MET A 1 161 ? 2.692 12.356 3.971 1.00 97.31 161 MET A O 1
ATOM 1215 N N . CYS A 1 162 ? 3.216 11.450 1.981 1.00 97.81 162 CYS A N 1
ATOM 1216 C CA . CYS A 1 162 ? 4.264 10.565 2.483 1.00 97.81 162 CYS A CA 1
ATOM 1217 C C . CYS A 1 162 ? 5.417 11.344 3.124 1.00 97.81 162 CYS A C 1
ATOM 1219 O O . CYS A 1 162 ? 5.840 11.005 4.231 1.00 97.81 162 CYS A O 1
ATOM 1221 N N . ASP A 1 163 ? 5.864 12.434 2.499 1.00 97.50 163 ASP A N 1
ATOM 1222 C CA . ASP A 1 163 ? 6.894 13.310 3.060 1.00 97.50 163 ASP A CA 1
ATOM 1223 C C . ASP A 1 163 ? 6.436 13.968 4.375 1.00 97.50 163 ASP A C 1
ATOM 1225 O O . ASP A 1 163 ? 7.202 14.005 5.339 1.00 97.50 163 ASP A O 1
ATOM 1229 N N . ARG A 1 164 ? 5.177 14.424 4.473 1.00 97.06 164 ARG A N 1
ATOM 1230 C CA . ARG A 1 164 ? 4.631 14.967 5.734 1.00 97.06 164 ARG A CA 1
ATOM 1231 C C . ARG A 1 164 ? 4.537 13.909 6.834 1.00 97.06 164 ARG A C 1
ATOM 1233 O O . ARG A 1 164 ? 4.852 14.194 7.987 1.00 97.06 164 ARG A O 1
ATOM 1240 N N . LYS A 1 165 ? 4.086 12.700 6.489 1.00 95.06 165 LYS A N 1
ATOM 1241 C CA . LYS A 1 165 ? 3.780 11.633 7.453 1.00 95.06 165 LYS A CA 1
ATOM 1242 C C . LYS A 1 165 ? 5.022 10.888 7.940 1.00 95.06 165 LYS A C 1
ATOM 1244 O O . LYS A 1 165 ? 5.088 10.498 9.104 1.00 95.06 165 LYS A O 1
ATOM 1249 N N . LEU A 1 166 ? 5.983 10.655 7.051 1.00 95.62 166 LEU A N 1
ATOM 1250 C CA . LEU A 1 166 ? 7.119 9.758 7.277 1.00 95.62 166 LEU A CA 1
ATOM 1251 C C . LEU A 1 166 ? 8.477 10.451 7.090 1.00 95.62 166 LEU A C 1
ATOM 1253 O O . LEU A 1 166 ? 9.521 9.822 7.309 1.00 95.62 166 LEU A O 1
ATOM 1257 N N . GLY A 1 167 ? 8.498 11.720 6.676 1.00 95.75 167 GLY A N 1
ATOM 1258 C CA . GLY A 1 167 ? 9.726 12.381 6.253 1.00 95.75 167 GLY A CA 1
ATOM 1259 C C . GLY A 1 167 ? 10.376 11.610 5.106 1.00 95.75 167 GLY A C 1
ATOM 1260 O O . GLY A 1 167 ? 9.708 11.107 4.213 1.00 95.75 167 GLY A O 1
ATOM 1261 N N . GLN A 1 168 ? 11.694 11.443 5.169 1.00 94.50 168 GLN A N 1
ATOM 1262 C CA . GLN A 1 168 ? 12.457 10.705 4.156 1.00 94.50 168 GLN A CA 1
ATOM 1263 C C . GLN A 1 168 ? 12.528 9.187 4.419 1.00 94.50 168 GLN A C 1
ATOM 1265 O O . GLN A 1 168 ? 13.228 8.477 3.702 1.00 94.50 168 GLN A O 1
ATOM 1270 N N . SER A 1 169 ? 11.858 8.660 5.454 1.00 94.06 169 SER A N 1
ATOM 1271 C CA . SER A 1 169 ? 11.978 7.231 5.800 1.00 94.06 169 SER A CA 1
ATOM 1272 C C . SER A 1 169 ? 11.348 6.311 4.751 1.00 94.06 169 SER A C 1
ATOM 1274 O O . SER A 1 169 ? 11.921 5.268 4.445 1.00 94.06 169 SER A O 1
ATOM 1276 N N . TRP A 1 170 ? 10.241 6.721 4.122 1.00 95.75 170 TRP A N 1
ATOM 1277 C CA . TRP A 1 170 ? 9.565 5.909 3.102 1.00 95.75 170 TRP A CA 1
ATOM 1278 C C . TRP A 1 170 ? 10.440 5.645 1.872 1.00 95.75 170 TRP A C 1
ATOM 1280 O O . TRP A 1 170 ? 10.418 4.561 1.292 1.00 95.75 170 TRP A O 1
ATOM 1290 N N . ARG A 1 171 ? 11.313 6.601 1.549 1.00 96.38 171 ARG A N 1
ATOM 1291 C CA . ARG A 1 171 ? 12.310 6.504 0.481 1.00 96.38 171 ARG A CA 1
ATOM 1292 C C . ARG A 1 171 ? 13.355 5.420 0.732 1.00 96.38 171 ARG A C 1
ATOM 1294 O O . ARG A 1 171 ? 14.107 5.069 -0.164 1.00 96.38 171 ARG A O 1
ATOM 1301 N N . ARG A 1 172 ? 13.410 4.840 1.932 1.00 94.56 172 ARG A N 1
ATOM 1302 C CA . ARG A 1 172 ? 14.318 3.740 2.280 1.00 94.56 172 ARG A CA 1
ATOM 1303 C C . ARG A 1 172 ? 13.636 2.372 2.305 1.00 94.56 172 ARG A C 1
ATOM 1305 O O . ARG A 1 172 ? 14.287 1.431 2.731 1.00 94.56 172 ARG A O 1
ATOM 1312 N N . TYR A 1 173 ? 12.388 2.232 1.844 1.00 88.38 173 TYR A N 1
ATOM 1313 C CA . TYR A 1 173 ? 11.606 0.982 1.903 1.00 88.38 173 TYR A CA 1
ATOM 1314 C C . TYR A 1 173 ? 12.385 -0.285 1.496 1.00 88.38 173 TYR A C 1
ATOM 1316 O O . TYR A 1 173 ? 12.362 -1.278 2.215 1.00 88.38 173 TYR A O 1
ATOM 1324 N N . ALA A 1 174 ? 13.111 -0.242 0.377 1.00 84.25 174 ALA A N 1
ATOM 1325 C CA . ALA A 1 174 ? 13.895 -1.383 -0.098 1.00 84.25 174 ALA A CA 1
ATOM 1326 C C . ALA A 1 174 ? 15.316 -1.442 0.491 1.00 84.25 174 ALA A C 1
ATOM 1328 O O . ALA A 1 174 ? 16.021 -2.427 0.288 1.00 84.25 174 ALA A O 1
ATOM 1329 N N . SER A 1 175 ? 15.759 -0.392 1.188 1.00 90.44 175 SER A N 1
ATOM 1330 C CA . SER A 1 175 ? 17.151 -0.230 1.589 1.00 90.44 175 SER A CA 1
ATOM 1331 C C . SER A 1 175 ? 17.537 -1.149 2.743 1.00 90.44 175 SER A C 1
ATOM 1333 O O . SER A 1 175 ? 16.851 -1.216 3.764 1.00 90.44 175 SER A O 1
ATOM 1335 N N . ASP A 1 176 ? 18.729 -1.743 2.653 1.00 88.62 176 ASP A N 1
ATOM 1336 C CA . ASP A 1 176 ? 19.333 -2.505 3.754 1.00 88.62 176 ASP A CA 1
ATOM 1337 C C . ASP A 1 176 ? 19.630 -1.632 4.993 1.00 88.62 176 ASP A C 1
ATOM 1339 O O . ASP A 1 176 ? 19.895 -2.164 6.072 1.00 88.62 176 ASP A O 1
ATOM 1343 N N . ASN A 1 177 ? 19.537 -0.303 4.867 1.00 89.50 177 ASN A N 1
ATOM 1344 C CA . ASN A 1 177 ? 19.703 0.666 5.953 1.00 89.50 177 ASN A CA 1
ATOM 1345 C C . ASN A 1 177 ? 18.377 1.105 6.604 1.00 89.50 177 ASN A C 1
ATOM 1347 O O . ASN A 1 177 ? 18.387 1.983 7.470 1.00 89.50 177 ASN A O 1
ATOM 1351 N N . LEU A 1 178 ? 17.230 0.552 6.194 1.00 90.44 178 LEU A N 1
ATOM 1352 C CA . LEU A 1 178 ? 15.954 0.821 6.861 1.00 90.44 178 LEU A CA 1
ATOM 1353 C C . LEU A 1 178 ? 15.996 0.262 8.298 1.00 90.44 178 LEU A C 1
ATOM 1355 O O . LEU A 1 178 ? 16.445 -0.877 8.459 1.00 90.44 178 LEU A O 1
ATOM 1359 N N . PRO A 1 179 ? 15.569 0.998 9.341 1.00 93.94 179 PRO A N 1
ATOM 1360 C CA . PRO A 1 179 ? 15.476 0.456 10.699 1.00 93.94 179 PRO A CA 1
ATOM 1361 C C . PRO A 1 179 ? 14.648 -0.832 10.736 1.00 93.94 179 PRO A C 1
ATOM 1363 O O . PRO A 1 179 ? 13.739 -1.001 9.926 1.00 93.94 179 PRO A O 1
ATOM 1366 N N . ALA A 1 180 ? 14.971 -1.762 11.635 1.00 92.56 180 ALA A N 1
ATOM 1367 C CA . ALA A 1 180 ? 14.322 -3.074 11.657 1.00 92.56 180 ALA A CA 1
ATOM 1368 C C . ALA A 1 180 ? 12.808 -2.945 11.882 1.00 92.56 180 ALA A C 1
ATOM 1370 O O . ALA A 1 180 ? 12.032 -3.564 11.168 1.00 92.56 180 ALA A O 1
ATOM 1371 N N . GLU A 1 181 ? 12.397 -2.068 12.790 1.00 92.31 181 GLU A N 1
ATOM 1372 C CA . GLU A 1 181 ? 11.008 -1.725 13.097 1.00 92.31 181 GLU A CA 1
ATOM 1373 C C . GLU A 1 181 ? 10.225 -1.128 11.914 1.00 92.31 181 GLU A C 1
ATOM 1375 O O . GLU A 1 181 ? 8.998 -1.165 11.911 1.00 92.31 181 GLU A O 1
ATOM 1380 N N . ASP A 1 182 ? 10.923 -0.619 10.897 1.00 93.31 182 ASP A N 1
ATOM 1381 C CA . ASP A 1 182 ? 10.333 -0.064 9.677 1.00 93.31 182 ASP A CA 1
ATOM 1382 C C . ASP A 1 182 ? 10.299 -1.091 8.531 1.00 93.31 182 ASP A C 1
ATOM 1384 O O . ASP A 1 182 ? 9.663 -0.853 7.502 1.00 93.31 182 ASP A O 1
ATOM 1388 N N . ARG A 1 183 ? 10.956 -2.248 8.694 1.00 90.94 183 ARG A N 1
ATOM 1389 C CA . ARG A 1 183 ? 10.949 -3.337 7.710 1.00 90.94 183 ARG A CA 1
ATOM 1390 C C . ARG A 1 183 ? 9.702 -4.191 7.857 1.00 90.94 183 ARG A C 1
ATOM 1392 O O . ARG A 1 183 ? 9.260 -4.530 8.955 1.00 90.94 183 ARG A O 1
ATOM 1399 N N . ILE A 1 184 ? 9.198 -4.643 6.716 1.00 85.12 184 ILE A N 1
ATOM 1400 C CA . ILE A 1 184 ? 8.184 -5.692 6.652 1.00 85.12 184 ILE A CA 1
ATOM 1401 C C . ILE A 1 184 ? 8.721 -6.945 7.366 1.00 85.12 184 ILE A C 1
ATOM 1403 O O . ILE A 1 184 ? 9.798 -7.441 7.040 1.00 85.12 184 ILE A O 1
ATOM 1407 N N . GLY A 1 185 ? 7.991 -7.422 8.380 1.00 85.00 185 GLY A N 1
ATOM 1408 C CA . GLY A 1 185 ? 8.394 -8.551 9.232 1.00 85.00 185 GLY A CA 1
ATOM 1409 C C . GLY A 1 185 ? 9.334 -8.205 10.396 1.00 85.00 185 GLY A C 1
ATOM 1410 O O . GLY A 1 185 ? 9.647 -9.084 11.195 1.00 85.00 185 GLY A O 1
ATOM 1411 N N . GLY A 1 186 ? 9.767 -6.948 10.535 1.00 86.38 186 GLY A N 1
ATOM 1412 C CA . GLY A 1 186 ? 10.593 -6.511 11.664 1.00 86.38 186 GLY A CA 1
ATOM 1413 C C . GLY A 1 186 ? 9.810 -6.178 12.938 1.00 86.38 186 GLY A C 1
ATOM 1414 O O . GLY A 1 186 ? 10.404 -6.032 14.004 1.00 86.38 186 GLY A O 1
ATOM 1415 N N . VAL A 1 187 ? 8.478 -6.111 12.849 1.00 87.19 187 VAL A N 1
ATOM 1416 C CA . VAL A 1 187 ? 7.571 -5.954 13.993 1.00 87.19 187 VAL A CA 1
ATOM 1417 C C . VAL A 1 187 ? 6.701 -7.208 14.119 1.00 87.19 187 VAL A C 1
ATOM 1419 O O . VAL A 1 187 ? 6.128 -7.642 13.116 1.00 87.19 187 VAL A O 1
ATOM 1422 N N . PRO A 1 188 ? 6.563 -7.796 15.325 1.00 88.44 188 PRO A N 1
ATOM 1423 C CA . PRO A 1 188 ? 5.701 -8.951 15.530 1.00 88.44 188 PRO A CA 1
ATOM 1424 C C . PRO A 1 188 ? 4.246 -8.651 15.169 1.00 88.44 188 PRO A C 1
ATOM 1426 O O . PRO A 1 188 ? 3.650 -7.674 15.646 1.00 88.44 188 PRO A O 1
ATOM 1429 N N . LEU A 1 189 ? 3.661 -9.537 14.365 1.00 88.44 189 LEU A N 1
ATOM 1430 C CA . LEU A 1 189 ? 2.223 -9.547 14.144 1.00 88.44 189 LEU A CA 1
ATOM 1431 C C . LEU A 1 189 ? 1.489 -9.959 15.437 1.00 88.44 189 LEU A C 1
ATOM 1433 O O . LEU A 1 189 ? 2.056 -10.658 16.284 1.00 88.44 189 LEU A O 1
ATOM 1437 N N . PRO A 1 190 ? 0.229 -9.528 15.610 1.00 90.06 190 PRO A N 1
ATOM 1438 C CA . PRO A 1 190 ? -0.657 -10.043 16.648 1.00 90.06 190 PRO A CA 1
ATOM 1439 C C . PRO A 1 190 ? -0.701 -11.584 16.626 1.00 90.06 190 PRO A C 1
ATOM 1441 O O . PRO A 1 190 ? -0.845 -12.150 15.544 1.00 90.06 190 PRO A O 1
ATOM 1444 N N . PRO A 1 191 ? -0.628 -12.272 17.785 1.00 89.75 191 PRO A N 1
ATOM 1445 C CA . PRO A 1 191 ? -0.679 -13.739 17.839 1.00 89.75 191 PRO A CA 1
ATOM 1446 C C . PRO A 1 191 ? -1.983 -14.348 17.309 1.00 89.75 191 PRO A C 1
ATOM 1448 O O . PRO A 1 191 ? -1.998 -15.498 16.890 1.00 89.75 191 PRO A O 1
ATOM 1451 N N . ASP A 1 192 ? -3.076 -13.586 17.365 1.00 93.25 192 ASP A N 1
ATOM 1452 C CA . ASP A 1 192 ? -4.375 -13.955 16.809 1.00 93.25 192 ASP A CA 1
ATOM 1453 C C . ASP A 1 192 ? -4.739 -12.930 15.735 1.00 93.25 192 ASP A C 1
ATOM 1455 O O . ASP A 1 192 ? -5.109 -11.794 16.058 1.00 93.25 192 ASP A O 1
ATOM 1459 N N . GLY A 1 193 ? -4.596 -13.326 14.468 1.00 91.00 193 GLY A N 1
ATOM 1460 C CA . GLY A 1 193 ? -4.839 -12.464 13.311 1.00 91.00 193 GLY A CA 1
ATOM 1461 C C . GLY A 1 193 ? -6.266 -11.933 13.250 1.00 91.00 193 GLY A C 1
ATOM 1462 O O . GLY A 1 193 ? -6.483 -10.817 12.781 1.00 91.00 193 GLY A O 1
ATOM 1463 N N . ARG A 1 194 ? -7.223 -12.635 13.869 1.00 95.38 194 ARG A N 1
ATOM 1464 C CA . ARG A 1 194 ? -8.619 -12.191 13.971 1.00 95.38 194 ARG A CA 1
ATOM 1465 C C . ARG A 1 194 ? -8.788 -10.899 14.757 1.00 95.38 194 ARG A C 1
ATOM 1467 O O . ARG A 1 194 ? -9.850 -10.288 14.695 1.00 95.38 194 ARG A O 1
ATOM 1474 N N . ASN A 1 195 ? -7.790 -10.482 15.534 1.00 95.25 195 ASN A N 1
ATOM 1475 C CA . ASN A 1 195 ? -7.827 -9.199 16.231 1.00 95.25 195 ASN A CA 1
ATOM 1476 C C . ASN A 1 195 ? -7.305 -8.045 15.374 1.00 95.25 195 ASN A C 1
ATOM 1478 O O . ASN A 1 195 ? -7.494 -6.894 15.763 1.00 95.25 195 ASN A O 1
ATOM 1482 N N . GLY A 1 196 ? -6.723 -8.314 14.203 1.00 95.00 196 GLY A N 1
ATOM 1483 C CA . GLY A 1 196 ? -6.039 -7.302 13.411 1.00 95.00 196 GLY A CA 1
ATOM 1484 C C . GLY A 1 196 ? -4.881 -6.666 14.185 1.00 95.00 196 GLY A C 1
ATOM 1485 O O . GLY A 1 196 ? -4.514 -7.093 15.282 1.00 95.00 196 GLY A O 1
ATOM 1486 N N . PHE A 1 197 ? -4.292 -5.625 13.616 1.00 95.50 197 PHE A N 1
ATOM 1487 C CA . PHE A 1 197 ? -3.271 -4.820 14.265 1.00 95.50 197 PHE A CA 1
ATOM 1488 C C . PHE A 1 197 ? -3.799 -4.092 15.500 1.00 95.50 197 PHE A C 1
ATOM 1490 O O . PHE A 1 197 ? -4.934 -3.621 15.542 1.00 95.50 197 PHE A O 1
ATOM 1497 N N . THR A 1 198 ? -2.934 -3.940 16.498 1.00 94.94 198 THR A N 1
ATOM 1498 C CA . THR A 1 198 ? -3.283 -3.346 17.794 1.00 94.94 198 THR A CA 1
ATOM 1499 C C . THR A 1 198 ? -2.606 -2.005 18.047 1.00 94.94 198 THR A C 1
ATOM 1501 O O . THR A 1 198 ? -2.977 -1.307 18.988 1.00 94.94 198 THR A O 1
ATOM 1504 N N . ASN A 1 199 ? -1.604 -1.628 17.247 1.00 95.12 199 ASN A N 1
ATOM 1505 C CA . ASN A 1 199 ? -0.884 -0.366 17.411 1.00 95.12 199 ASN A CA 1
ATOM 1506 C C . ASN A 1 199 ? -0.222 0.115 16.111 1.00 95.12 199 ASN A C 1
ATOM 1508 O O . ASN A 1 199 ? 0.036 -0.663 15.191 1.00 95.12 199 ASN A O 1
ATOM 1512 N N . ARG A 1 200 ? 0.118 1.409 16.075 1.00 93.81 200 ARG A N 1
ATOM 1513 C CA . ARG A 1 200 ? 0.720 2.076 14.908 1.00 93.81 200 ARG A CA 1
ATOM 1514 C C . ARG A 1 200 ? 2.098 1.541 14.514 1.00 93.81 200 ARG A C 1
ATOM 1516 O O . ARG A 1 200 ? 2.457 1.577 13.342 1.00 93.81 200 ARG A O 1
ATOM 1523 N N . GLY A 1 201 ? 2.863 1.008 15.467 1.00 94.25 201 GLY A N 1
ATOM 1524 C CA . GLY A 1 201 ? 4.159 0.390 15.177 1.00 94.25 201 GLY A CA 1
ATOM 1525 C C . GLY A 1 201 ? 4.031 -0.811 14.240 1.00 94.25 201 GLY A C 1
ATOM 1526 O O . GLY A 1 201 ? 4.861 -0.987 13.357 1.00 94.25 201 GLY A O 1
ATOM 1527 N N . GLN A 1 202 ? 2.952 -1.589 14.364 1.00 93.69 202 GLN A N 1
ATOM 1528 C CA . GLN A 1 202 ? 2.717 -2.758 13.510 1.00 93.69 202 GLN A CA 1
ATOM 1529 C C . GLN A 1 202 ? 2.332 -2.390 12.075 1.00 93.69 202 GLN A C 1
ATOM 1531 O O . GLN A 1 202 ? 2.684 -3.110 11.147 1.00 93.69 202 GLN A O 1
ATOM 1536 N N . VAL A 1 203 ? 1.623 -1.276 11.886 1.00 95.19 203 VAL A N 1
ATOM 1537 C CA . VAL A 1 203 ? 1.152 -0.832 10.563 1.00 95.19 203 VAL A CA 1
ATOM 1538 C C . VAL A 1 203 ? 2.160 0.051 9.826 1.00 95.19 203 VAL A C 1
ATOM 1540 O O . VAL A 1 203 ? 2.103 0.172 8.603 1.00 95.19 203 VAL A O 1
ATOM 1543 N N . ARG A 1 204 ? 3.119 0.644 10.544 1.00 95.25 204 ARG A N 1
ATOM 1544 C CA . ARG A 1 204 ? 4.108 1.579 9.993 1.00 95.25 204 ARG A CA 1
ATOM 1545 C C . ARG A 1 204 ? 4.909 1.025 8.800 1.00 95.25 204 ARG A C 1
ATOM 1547 O O . ARG A 1 204 ? 4.989 1.749 7.804 1.00 95.25 204 ARG A O 1
ATOM 1554 N N . PRO A 1 205 ? 5.439 -0.216 8.817 1.00 94.19 205 PRO A N 1
ATOM 1555 C CA . PRO A 1 205 ? 6.108 -0.795 7.648 1.00 94.19 205 PRO A CA 1
ATOM 1556 C C . PRO A 1 205 ? 5.234 -0.815 6.387 1.00 94.19 205 PRO A C 1
ATOM 1558 O O . PRO A 1 205 ? 5.725 -0.590 5.282 1.00 94.19 205 PRO A O 1
ATOM 1561 N N . PHE A 1 206 ? 3.926 -1.023 6.546 1.00 94.38 206 PHE A N 1
ATOM 1562 C CA . PHE A 1 206 ? 2.978 -1.067 5.433 1.00 94.38 206 PHE A CA 1
ATOM 1563 C C . PHE A 1 206 ? 2.681 0.325 4.875 1.00 94.38 206 PHE A C 1
ATOM 1565 O O . PHE A 1 206 ? 2.563 0.472 3.666 1.00 94.38 206 PHE A O 1
ATOM 1572 N N . VAL A 1 207 ? 2.659 1.368 5.712 1.00 95.94 207 VAL A N 1
ATOM 1573 C CA . VAL A 1 207 ? 2.571 2.761 5.231 1.00 95.94 207 VAL A CA 1
ATOM 1574 C C . VAL A 1 207 ? 3.840 3.161 4.473 1.00 95.94 207 VAL A C 1
ATOM 1576 O O . VAL A 1 207 ? 3.753 3.769 3.409 1.00 95.94 207 VAL A O 1
ATOM 1579 N N . ILE A 1 208 ? 5.020 2.806 4.994 1.00 95.81 208 ILE A N 1
ATOM 1580 C CA . ILE A 1 208 ? 6.310 3.034 4.320 1.00 95.81 208 ILE A CA 1
ATOM 1581 C C . ILE A 1 208 ? 6.312 2.378 2.939 1.00 95.81 208 ILE A C 1
ATOM 1583 O O . ILE A 1 208 ? 6.666 3.019 1.948 1.00 95.81 208 ILE A O 1
ATOM 1587 N N . MET A 1 209 ? 5.866 1.126 2.880 1.00 94.62 209 MET A N 1
ATOM 1588 C CA . MET A 1 209 ? 5.709 0.380 1.642 1.00 94.62 209 MET A CA 1
ATOM 1589 C C . MET A 1 209 ? 4.714 1.049 0.694 1.00 94.62 209 MET A C 1
ATOM 1591 O O . MET A 1 209 ? 5.077 1.326 -0.443 1.00 94.62 209 MET A O 1
ATOM 1595 N N . ALA A 1 210 ? 3.508 1.385 1.157 1.00 96.50 210 ALA A N 1
ATOM 1596 C CA . ALA A 1 210 ? 2.482 2.010 0.326 1.00 96.50 210 ALA A CA 1
ATOM 1597 C C . ALA A 1 210 ? 2.942 3.352 -0.271 1.00 96.50 210 ALA A C 1
ATOM 1599 O O . ALA A 1 210 ? 2.632 3.691 -1.414 1.00 96.50 210 ALA A O 1
ATOM 1600 N N . CYS A 1 211 ? 3.738 4.107 0.489 1.00 97.50 211 CYS A N 1
ATOM 1601 C CA . CYS A 1 211 ? 4.405 5.309 0.007 1.00 97.50 211 CYS A CA 1
ATOM 1602 C C . CYS A 1 211 ? 5.443 5.004 -1.075 1.00 97.50 211 CYS A C 1
ATOM 1604 O O . CYS A 1 211 ? 5.392 5.601 -2.142 1.00 97.50 211 CYS A O 1
ATOM 1606 N N . ALA A 1 212 ? 6.356 4.058 -0.851 1.00 96.38 212 ALA A N 1
ATOM 1607 C CA . ALA A 1 212 ? 7.380 3.713 -1.839 1.00 96.38 212 ALA A CA 1
ATOM 1608 C C . ALA A 1 212 ? 6.799 3.102 -3.125 1.00 96.38 212 ALA A C 1
ATOM 1610 O O . ALA A 1 212 ? 7.315 3.350 -4.215 1.00 96.38 212 ALA A O 1
ATOM 1611 N N . MET A 1 213 ? 5.717 2.334 -3.004 1.00 96.12 213 MET A N 1
ATOM 1612 C CA . MET A 1 213 ? 5.012 1.688 -4.113 1.00 96.12 213 MET A CA 1
ATOM 1613 C C . MET A 1 213 ? 3.997 2.614 -4.808 1.00 96.12 213 MET A C 1
ATOM 1615 O O . MET A 1 213 ? 3.422 2.232 -5.828 1.00 96.12 213 MET A O 1
ATOM 1619 N N . GLY A 1 214 ? 3.781 3.827 -4.285 1.00 97.06 214 GLY A N 1
ATOM 1620 C CA . GLY A 1 214 ? 2.934 4.856 -4.893 1.00 97.06 214 GLY A CA 1
ATOM 1621 C C . GLY A 1 214 ? 1.425 4.638 -4.763 1.00 97.06 214 GLY A C 1
ATOM 1622 O O . GLY A 1 214 ? 0.672 5.221 -5.540 1.00 97.06 214 GLY A O 1
ATOM 1623 N N . ASN A 1 215 ? 0.959 3.831 -3.805 1.00 97.94 215 ASN A N 1
ATOM 1624 C CA . ASN A 1 215 ? -0.458 3.471 -3.648 1.00 97.94 215 ASN A CA 1
ATOM 1625 C C . ASN A 1 215 ? -1.113 3.963 -2.348 1.00 97.94 215 ASN A C 1
ATOM 1627 O O . ASN A 1 215 ? -2.256 3.597 -2.095 1.00 97.94 215 ASN A O 1
ATOM 1631 N N . LEU A 1 216 ? -0.469 4.817 -1.541 1.00 97.56 216 LEU A N 1
ATOM 1632 C CA . LEU A 1 216 ? -1.074 5.309 -0.288 1.00 97.56 216 LEU A CA 1
ATOM 1633 C C . LEU A 1 216 ? -2.478 5.922 -0.493 1.00 97.56 216 LEU A C 1
ATOM 1635 O O . LEU A 1 216 ? -3.389 5.689 0.297 1.00 97.56 216 LEU A O 1
ATOM 1639 N N . HIS A 1 217 ? -2.680 6.687 -1.569 1.00 98.00 217 HIS A N 1
ATOM 1640 C CA . HIS A 1 217 ? -3.990 7.263 -1.894 1.00 98.00 217 HIS A CA 1
ATOM 1641 C C . HIS A 1 217 ? -5.015 6.202 -2.340 1.00 98.00 217 HIS A C 1
ATOM 1643 O O . HIS A 1 217 ? -6.210 6.368 -2.084 1.00 98.00 217 HIS A O 1
ATOM 1649 N N . CYS A 1 218 ? -4.571 5.100 -2.957 1.00 98.00 218 CYS A N 1
ATOM 1650 C CA . CYS A 1 218 ? -5.420 3.942 -3.242 1.00 98.00 218 CYS A CA 1
ATOM 1651 C C . CYS A 1 218 ? -5.889 3.295 -1.940 1.00 98.00 218 CYS A C 1
ATOM 1653 O O . CYS A 1 218 ? -7.075 3.027 -1.802 1.00 98.00 218 CYS A O 1
ATOM 1655 N N . ASP A 1 219 ? -4.987 3.110 -0.973 1.00 97.94 219 ASP A N 1
ATOM 1656 C CA . ASP A 1 219 ? -5.295 2.484 0.317 1.00 97.94 219 ASP A CA 1
ATOM 1657 C C . ASP A 1 219 ? -6.270 3.338 1.138 1.00 97.94 219 ASP A C 1
ATOM 1659 O O . ASP A 1 219 ? -7.183 2.819 1.779 1.00 97.94 219 ASP A O 1
ATOM 1663 N N . ILE A 1 220 ? -6.126 4.665 1.090 1.00 97.75 220 ILE A N 1
ATOM 1664 C CA . ILE A 1 220 ? -7.050 5.575 1.775 1.00 97.75 220 ILE A CA 1
ATOM 1665 C C . ILE A 1 220 ? -8.450 5.511 1.150 1.00 97.75 220 ILE A C 1
ATOM 1667 O O . ILE A 1 220 ? -9.430 5.387 1.887 1.00 97.75 220 ILE A O 1
ATOM 1671 N N . ASN A 1 221 ? -8.566 5.546 -0.183 1.00 98.00 221 ASN A N 1
ATOM 1672 C CA . ASN A 1 221 ? -9.861 5.368 -0.853 1.00 98.00 221 ASN A CA 1
ATOM 1673 C C . ASN A 1 221 ? -10.431 3.963 -0.601 1.00 98.00 221 ASN A C 1
ATOM 1675 O O . ASN A 1 221 ? -11.603 3.838 -0.263 1.00 98.00 221 ASN A O 1
ATOM 1679 N N . TYR A 1 222 ? -9.595 2.923 -0.659 1.00 98.25 222 TYR A N 1
ATOM 1680 C CA . TYR A 1 222 ? -9.953 1.551 -0.302 1.00 98.25 222 TYR A CA 1
ATOM 1681 C C . TYR A 1 222 ? -10.629 1.485 1.062 1.00 98.25 222 TYR A C 1
ATOM 1683 O O . TYR A 1 222 ? -11.766 1.027 1.163 1.00 98.25 222 TYR A O 1
ATOM 1691 N N . CYS A 1 223 ? -9.989 2.037 2.087 1.00 98.25 223 CYS A N 1
ATOM 1692 C CA . CYS A 1 223 ? -10.550 2.115 3.426 1.00 98.25 223 CYS A CA 1
ATOM 1693 C C . CYS A 1 223 ? -11.875 2.892 3.471 1.00 98.25 223 CYS A C 1
ATOM 1695 O O . CYS A 1 223 ? -12.864 2.381 4.006 1.00 98.25 223 CYS A O 1
ATOM 1697 N N . LYS A 1 224 ? -11.908 4.111 2.909 1.00 98.06 224 LYS A N 1
ATOM 1698 C CA . LYS A 1 224 ? -13.070 5.020 2.953 1.00 98.06 224 LYS A CA 1
ATOM 1699 C C . LYS A 1 224 ? -14.314 4.424 2.305 1.00 98.06 224 LYS A C 1
ATOM 1701 O O . LYS A 1 224 ? -15.402 4.569 2.862 1.00 98.06 224 LYS A O 1
ATOM 1706 N N . GLU A 1 225 ? -14.142 3.735 1.184 1.00 97.94 225 GLU A N 1
ATOM 1707 C CA . GLU A 1 225 ? -15.235 3.142 0.413 1.00 97.94 225 GLU A CA 1
ATOM 1708 C C . GLU A 1 225 ? -15.720 1.798 0.984 1.00 97.94 225 GLU A 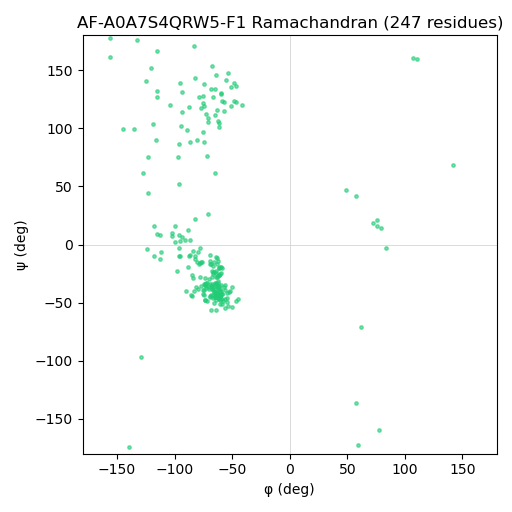C 1
ATOM 1710 O O . GLU A 1 225 ? -16.786 1.322 0.597 1.00 97.94 225 GLU A O 1
ATOM 1715 N N . THR A 1 226 ? -14.955 1.161 1.886 1.00 98.19 226 THR A N 1
ATOM 1716 C CA . THR A 1 226 ? -15.201 -0.235 2.301 1.00 98.19 226 THR A CA 1
ATOM 1717 C C . THR A 1 226 ? -15.249 -0.394 3.827 1.00 98.19 226 THR A C 1
ATOM 1719 O O . THR A 1 226 ? -16.288 -0.122 4.433 1.00 98.19 226 THR A O 1
ATOM 1722 N N . TYR A 1 227 ? -14.157 -0.792 4.487 1.00 97.69 227 TYR A N 1
ATOM 1723 C CA . TYR A 1 227 ? -14.091 -1.067 5.929 1.00 97.69 227 TYR A CA 1
ATOM 1724 C C . TYR A 1 227 ? -14.631 0.078 6.784 1.00 97.69 227 TYR A C 1
ATOM 1726 O O . TYR A 1 227 ? -15.357 -0.156 7.750 1.00 97.69 227 TYR A O 1
ATOM 1734 N N . CYS A 1 228 ? -14.343 1.325 6.403 1.00 98.06 228 CYS A N 1
ATOM 1735 C CA . CYS A 1 228 ? -14.808 2.504 7.125 1.00 98.06 228 CYS A CA 1
ATOM 1736 C C . CYS A 1 228 ? -16.319 2.735 7.011 1.00 98.06 228 CYS A C 1
ATOM 1738 O O . CYS A 1 228 ? -16.832 3.599 7.716 1.00 98.06 228 CYS A O 1
ATOM 1740 N N . GLN A 1 229 ? -17.045 2.000 6.163 1.00 97.88 229 GLN A N 1
ATOM 1741 C CA . GLN A 1 229 ? -18.507 2.056 6.055 1.00 97.88 229 GLN A CA 1
ATOM 1742 C C . GLN A 1 229 ? -19.205 0.938 6.829 1.00 97.88 229 GLN A C 1
ATOM 1744 O O . GLN A 1 229 ? -20.354 1.101 7.245 1.00 97.88 229 GLN A O 1
ATOM 1749 N N . MET A 1 230 ? -18.507 -0.163 7.091 1.00 97.81 230 MET A N 1
ATOM 1750 C CA . MET A 1 230 ? -19.081 -1.366 7.681 1.00 97.81 230 MET A CA 1
ATOM 1751 C C . MET A 1 230 ? -19.277 -1.239 9.201 1.00 97.81 230 MET A C 1
ATOM 1753 O O . MET A 1 230 ? -18.305 -0.979 9.916 1.00 97.81 230 MET A O 1
ATOM 1757 N N . PRO A 1 231 ? -20.492 -1.496 9.733 1.00 98.19 231 PRO A N 1
ATOM 1758 C CA . PRO A 1 231 ? -20.757 -1.429 11.173 1.00 98.19 231 PRO A CA 1
ATOM 1759 C C . PRO A 1 231 ? -19.814 -2.299 12.006 1.00 98.19 231 PRO A C 1
ATOM 1761 O O . PRO A 1 231 ? -19.278 -1.828 13.000 1.00 98.19 231 PRO A O 1
ATOM 1764 N N . TYR A 1 232 ? -19.528 -3.521 11.545 1.00 98.00 232 TYR A N 1
ATOM 1765 C CA . TYR A 1 232 ? -18.617 -4.445 12.225 1.00 98.00 232 TYR A CA 1
ATOM 1766 C C . TYR A 1 232 ? -17.240 -3.821 12.512 1.00 98.00 232 TYR A C 1
ATOM 1768 O O . TYR A 1 232 ? -16.794 -3.798 13.659 1.00 98.00 232 TYR A O 1
ATOM 1776 N N . TYR A 1 233 ? -16.585 -3.261 11.491 1.00 98.00 233 TYR A N 1
ATOM 1777 C CA . TYR A 1 233 ? -15.253 -2.671 11.638 1.00 98.00 233 TYR A CA 1
ATOM 1778 C C . TYR A 1 233 ? -15.286 -1.343 12.400 1.00 98.00 233 TYR A C 1
ATOM 1780 O O . TYR A 1 233 ? -14.378 -1.072 13.184 1.00 98.00 233 TYR A O 1
ATOM 1788 N N . LYS A 1 234 ? -16.354 -0.547 12.256 1.00 97.75 234 LYS A N 1
ATOM 1789 C CA . LYS A 1 234 ? -16.572 0.654 13.081 1.00 97.75 234 LYS A CA 1
ATOM 1790 C C . LYS A 1 234 ? -16.684 0.312 14.563 1.00 97.75 234 LYS A C 1
ATOM 1792 O O . LYS A 1 234 ? -16.048 0.967 15.388 1.00 97.75 234 LYS A O 1
ATOM 1797 N N . ASP A 1 235 ? -17.461 -0.709 14.904 1.00 97.62 235 ASP A N 1
ATOM 1798 C CA . ASP A 1 235 ? -17.656 -1.125 16.291 1.00 97.62 235 ASP A CA 1
ATOM 1799 C C . ASP A 1 235 ? -16.376 -1.717 16.878 1.00 97.62 235 ASP A C 1
ATOM 1801 O O . ASP A 1 235 ? -15.986 -1.367 17.996 1.00 97.62 235 ASP A O 1
ATOM 1805 N N . LYS A 1 236 ? -15.686 -2.557 16.103 1.00 97.69 236 LYS A N 1
ATOM 1806 C CA . LYS A 1 236 ? -14.469 -3.236 16.543 1.00 97.69 236 LYS A CA 1
ATOM 1807 C C . LYS A 1 236 ? -13.261 -2.305 16.619 1.00 97.69 236 LYS A C 1
ATOM 1809 O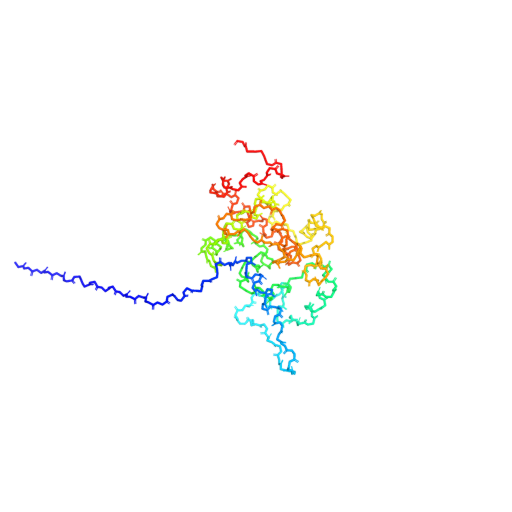 O . LYS A 1 236 ? -12.586 -2.290 17.643 1.00 97.69 236 LYS A O 1
ATOM 1814 N N . TYR A 1 237 ? -13.004 -1.498 15.590 1.00 97.56 237 TYR A N 1
ATOM 1815 C CA . TYR A 1 237 ? -11.772 -0.709 15.443 1.00 97.56 237 TYR A CA 1
ATOM 1816 C C . TYR A 1 237 ? -11.959 0.805 15.551 1.00 97.56 237 TYR A C 1
ATOM 1818 O O . TYR A 1 237 ? -10.966 1.523 15.640 1.00 97.56 237 TYR A O 1
ATOM 1826 N N . GLY A 1 238 ? -13.193 1.315 15.641 1.00 96.88 238 GLY A N 1
ATOM 1827 C CA . GLY A 1 238 ? -13.478 2.752 15.781 1.00 96.88 238 GLY A CA 1
ATOM 1828 C C . GLY A 1 238 ? -12.681 3.430 16.893 1.00 96.88 238 GLY A C 1
ATOM 1829 O O . GLY A 1 238 ? -12.197 4.547 16.739 1.00 96.88 238 GLY A O 1
ATOM 1830 N N . HIS A 1 239 ? -12.457 2.724 18.001 1.00 95.56 239 HIS A N 1
ATOM 1831 C CA . HIS A 1 239 ? -11.686 3.236 19.131 1.00 95.56 239 HIS A CA 1
ATOM 1832 C C . HIS A 1 239 ? -10.221 3.592 18.796 1.00 95.56 239 HIS A C 1
ATOM 1834 O O . HIS A 1 239 ? -9.635 4.393 19.525 1.00 95.56 239 HIS A O 1
ATOM 1840 N N . LEU A 1 240 ? -9.652 3.053 17.711 1.00 95.75 240 LEU A N 1
ATOM 1841 C CA . LEU A 1 240 ? -8.291 3.339 17.240 1.00 95.75 240 LEU A CA 1
ATOM 1842 C C . LEU A 1 240 ? -8.182 4.706 16.537 1.00 95.75 240 LEU A C 1
ATOM 1844 O O . LEU A 1 240 ? -7.086 5.242 16.409 1.00 95.75 240 LEU A O 1
ATOM 1848 N N . LEU A 1 241 ? -9.308 5.326 16.155 1.00 95.06 241 LEU A N 1
ATOM 1849 C CA . LEU A 1 241 ? -9.327 6.651 15.520 1.00 95.06 241 LEU A CA 1
ATOM 1850 C C . LEU A 1 241 ? -9.183 7.822 16.505 1.00 95.06 241 LEU A C 1
ATOM 1852 O O . LEU A 1 241 ? -9.069 8.969 16.074 1.00 95.06 241 LEU A O 1
ATOM 1856 N N . LYS A 1 242 ? -9.183 7.573 17.822 1.00 90.56 242 LYS A N 1
ATOM 1857 C CA . LYS A 1 242 ? -9.112 8.639 18.842 1.00 90.56 242 LYS A CA 1
ATOM 1858 C C . LYS A 1 242 ? -7.879 9.531 18.682 1.00 90.56 242 LYS A C 1
ATOM 1860 O O . LYS A 1 242 ? -7.968 10.740 18.868 1.00 90.56 242 LYS A O 1
ATOM 1865 N N . GLU A 1 243 ? -6.746 8.949 18.293 1.00 84.75 243 GLU A N 1
ATOM 1866 C CA . GLU A 1 243 ? -5.497 9.686 18.047 1.00 84.75 243 GLU A CA 1
ATOM 1867 C C . GLU A 1 243 ? -5.563 10.592 16.807 1.00 84.75 243 GLU A C 1
ATOM 1869 O O . GLU A 1 243 ? -4.765 11.515 16.675 1.00 84.75 243 GLU A O 1
ATOM 1874 N N . HIS A 1 244 ? -6.540 10.363 15.927 1.00 86.50 244 HIS A N 1
ATOM 1875 C CA . HIS A 1 244 ? -6.786 11.142 14.712 1.00 86.50 244 HIS A CA 1
ATOM 1876 C C . HIS A 1 244 ? -7.919 12.162 14.889 1.00 86.50 244 HIS A C 1
ATOM 1878 O O . HIS A 1 244 ? -8.453 12.675 13.911 1.00 86.50 244 HIS A O 1
ATOM 1884 N N . GLY A 1 245 ? -8.308 12.449 16.137 1.00 74.38 245 GLY A N 1
ATOM 1885 C CA . GLY A 1 245 ? -9.345 13.433 16.452 1.00 74.38 245 GLY A CA 1
ATOM 1886 C C . GLY A 1 245 ? -10.779 12.932 16.269 1.00 74.38 245 GLY A C 1
ATOM 1887 O O . GLY A 1 245 ? -11.701 13.745 16.261 1.00 74.38 245 GLY A O 1
ATOM 1888 N N . TRP A 1 246 ? -10.998 11.618 16.137 1.00 65.38 246 TRP A N 1
ATOM 1889 C CA . TRP A 1 246 ? -12.351 11.065 16.072 1.00 65.38 246 TRP A CA 1
ATOM 1890 C C . TRP A 1 246 ? -13.015 11.051 17.451 1.00 65.38 246 TRP A C 1
ATOM 1892 O O . TRP A 1 246 ? -12.529 10.416 18.393 1.00 65.38 246 TRP A O 1
ATOM 1902 N N . VAL A 1 247 ? -14.159 11.726 17.546 1.00 57.66 247 VAL A N 1
ATOM 1903 C CA . VAL A 1 247 ? -15.069 11.672 18.691 1.00 57.66 247 VAL A CA 1
ATOM 1904 C C . VAL A 1 247 ? -16.245 10.797 18.267 1.00 57.66 247 VAL A C 1
ATOM 1906 O O . VAL A 1 247 ? -16.883 11.069 17.255 1.00 57.66 247 VAL A O 1
ATOM 1909 N N . LYS A 1 248 ? -16.480 9.693 18.986 1.00 55.38 248 LYS A N 1
ATOM 1910 C CA . LYS A 1 248 ? -17.652 8.842 18.757 1.00 55.38 248 LYS A CA 1
ATOM 1911 C C . LYS A 1 248 ? -18.878 9.619 19.239 1.00 55.38 248 LYS A C 1
ATOM 1913 O O . LYS A 1 248 ? -18.995 9.812 20.449 1.00 55.38 248 LYS A O 1
ATOM 1918 N N . ASP A 1 249 ? -19.711 10.076 18.309 1.00 53.47 249 ASP A N 1
ATOM 1919 C CA . ASP A 1 249 ? -21.039 10.627 18.612 1.00 53.47 249 ASP A CA 1
ATOM 1920 C C . ASP A 1 249 ? -21.979 9.537 19.159 1.00 53.47 249 ASP A C 1
ATOM 1922 O O . ASP A 1 249 ? -21.903 8.377 18.675 1.00 53.47 249 ASP A O 1
#

Secondary structure (DSSP, 8-state):
-------------------------SHHHHHHHHHHHTTPPP--SS-------TTT-TTTTSTTT-GGG--HHHHHHHHHH--SS--GGGGGG-GGGHHHHIIIIIS--HHHHHHHHHHHHHTTTT-TTHHHHHHHHHHHTTGGG--S--TT--HHHHHHHHHHHHTTSGGGTT-TTS-GGGSTTSSPPPSSGGG---SHHHHHHHHHHHHHTT-HHHHHHHHHHTGGG-HHHHHHHGGGGGGGT----

Mean predicted aligned error: 8.74 Å

pLDDT: mean 83.62, std 21.78, range [31.42, 98.5]

Organism: NCBI:txid311494

Radius of gyration: 21.0 Å; Cα contacts (8 Å, |Δi|>4): 328; chains: 1; bounding box: 77×63×40 Å

Foldseek 3Di:
DDDDDDDDDPPDPPPDPPPPPDFFFPLVLVVVLVVVVVPPPPCPDPPDRPAQPCVVQVLCCDPPNVLNPDDVVVLVVCQAQFAPAAHLVVCSSVSVLSVLCSVCAVVLALLVSLVVVCCCQPVQVTGDLSNLQLLLLCQLVLLQVDPQADSPQDLVNLLVVCCVPPNCLLSNLSYPPRPLLLHSVSDDFDPDSNLHDDHPSNNNNVSSVCRNNSCNSSSSSSSNN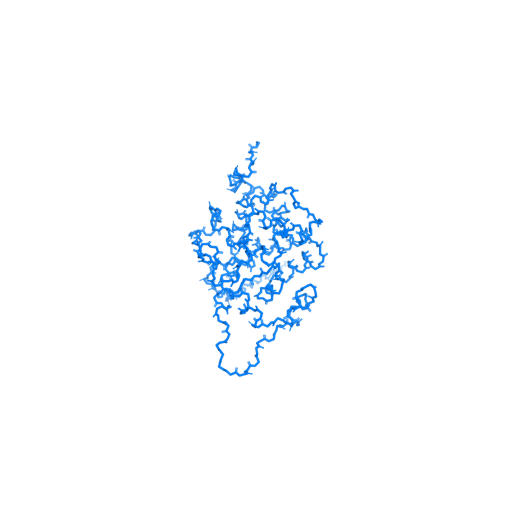PSSVDPVSCVRNVVSNVVVVDDDD

Sequence (249 aa):
MAQLANILCLAGLVTSSAALDDPSGLLQSTVHQSVHVSQAPSAKGPESRPVFDCQKHPGLCKEPFNCQDYTGDEWHAWKATGVERVQLKTWCAAAQYETFITTCLAKKDPVSAAKLQFELTAGGAFGNDVAEYDGSYCFLEGHCVNSEVNENTTMEDAEAMCDRKLGQSWRRYASDNLPAEDRIGGVPLPPDGRNGFTNRGQVRPFVIMACAMGNLHCDINYCKETYCQMPYYKDKYGHLLKEHGWVKD

Solvent-accessible surface area (backbone atoms only — not comparable to full-atom values): 14150 Å² total; per-residue (Å²): 139,88,82,87,80,85,81,80,85,80,82,76,82,85,84,79,79,81,76,77,91,66,74,63,20,64,66,34,51,58,39,50,40,50,59,50,60,70,48,56,76,76,87,82,61,94,68,76,73,86,74,59,58,45,87,85,41,53,68,42,47,29,78,82,29,38,25,71,74,64,52,73,66,60,52,53,48,24,27,74,73,18,45,96,60,63,38,45,49,60,46,61,80,47,60,92,44,40,72,35,51,38,29,23,69,60,67,57,34,25,68,63,18,21,53,57,46,45,53,39,32,71,65,33,78,37,26,82,29,28,41,31,35,53,37,26,43,27,25,55,72,31,26,60,75,50,78,87,63,58,80,80,60,47,66,68,56,41,49,54,48,36,40,72,76,50,46,74,56,24,36,24,61,62,16,79,82,44,56,57,58,53,35,78,78,49,41,81,73,58,95,53,45,78,68,15,55,88,51,61,67,62,45,43,20,56,52,26,41,26,39,30,46,57,40,49,57,37,53,32,39,23,20,47,76,40,46,61,69,37,65,68,45,43,71,72,33,45,77,49,22,47,88,67,72,52,76,88,127